Protein AF-A0A7C3YBG7-F1 (afdb_monomer)

Secondary structure (DSSP, 8-state):
--PPPHHHHHHHHHHHHHHHHHHHHHHHHHHHHHHHHHHHHHHHHHHHHHHHHHHHHHHHHTT-----SSSEEEEEEEE----SEETTEE-EEEEE-SS-GGG----SS---------EEEEE-SS-EEEEEPP--SSEEEEEEEGGG-EEEEEEEEETTEEEEEEEESS---SS------

Radius of gyration: 26.33 Å; Cα contacts (8 Å, |Δi|>4): 270; chains: 1; bounding box: 80×28×80 Å

Structure (mmCIF, N/CA/C/O backbone):
data_AF-A0A7C3YBG7-F1
#
_entry.id   AF-A0A7C3YBG7-F1
#
loop_
_atom_site.group_PDB
_atom_site.id
_atom_site.type_symbol
_atom_site.label_atom_id
_atom_site.label_alt_id
_atom_site.label_comp_id
_atom_site.label_asym_id
_atom_site.label_entity_id
_atom_site.label_seq_id
_atom_site.pdbx_PDB_ins_code
_atom_site.Cartn_x
_atom_site.Cartn_y
_atom_site.Cartn_z
_atom_site.occupancy
_atom_site.B_iso_or_equiv
_atom_site.auth_seq_id
_atom_site.auth_comp_id
_atom_site.auth_asym_id
_atom_site.auth_atom_id
_atom_site.pdbx_PDB_model_num
ATOM 1 N N . MET A 1 1 ? 47.218 2.298 -51.259 1.00 48.56 1 MET A N 1
ATOM 2 C CA . MET A 1 1 ? 46.028 1.784 -50.543 1.00 48.56 1 MET A CA 1
ATOM 3 C C . MET A 1 1 ? 44.845 1.885 -51.495 1.00 48.56 1 MET A C 1
ATOM 5 O O . MET A 1 1 ? 44.533 2.992 -51.908 1.00 48.56 1 MET A O 1
ATOM 9 N N . LYS A 1 2 ? 44.258 0.765 -51.944 1.00 54.91 2 LYS A N 1
ATOM 10 C CA . LYS A 1 2 ? 43.036 0.814 -52.767 1.00 54.91 2 LYS A CA 1
ATOM 11 C C . LYS A 1 2 ? 41.904 1.292 -51.854 1.00 54.91 2 LYS A C 1
ATOM 13 O O . LYS A 1 2 ? 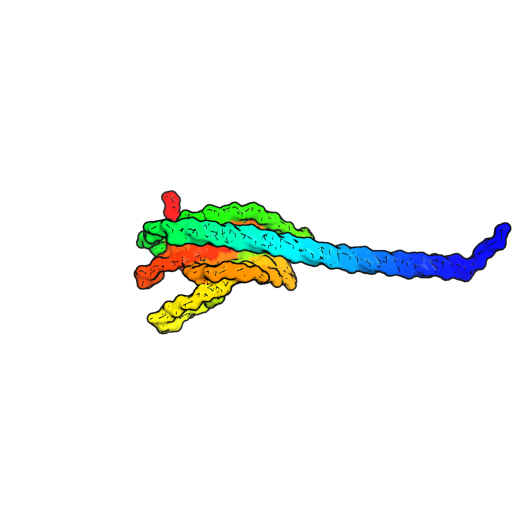41.564 0.588 -50.909 1.00 54.91 2 LYS A O 1
ATOM 18 N N . GLY A 1 3 ? 41.420 2.515 -52.069 1.00 59.16 3 GLY A N 1
ATOM 19 C CA . GLY A 1 3 ? 40.316 3.078 -51.294 1.00 59.16 3 GLY A CA 1
ATOM 20 C C . GLY A 1 3 ? 39.081 2.192 -51.428 1.00 59.16 3 GLY A C 1
ATOM 21 O O . GLY A 1 3 ? 38.796 1.695 -52.519 1.00 59.16 3 GLY A O 1
ATOM 22 N N . ALA A 1 4 ? 38.384 1.953 -50.319 1.00 64.06 4 ALA A N 1
ATOM 23 C CA . ALA A 1 4 ? 37.113 1.244 -50.354 1.00 64.06 4 ALA A CA 1
ATOM 24 C C . ALA A 1 4 ? 36.158 1.978 -51.310 1.00 64.06 4 ALA A C 1
ATOM 26 O O . ALA A 1 4 ? 36.108 3.210 -51.315 1.00 64.06 4 ALA A O 1
ATOM 27 N N . SER A 1 5 ? 35.444 1.232 -52.158 1.00 82.31 5 SER A N 1
ATOM 28 C CA . SER A 1 5 ? 34.525 1.847 -53.117 1.00 82.31 5 SER A CA 1
ATOM 29 C C . SER A 1 5 ? 33.424 2.611 -52.375 1.00 82.31 5 SER A C 1
ATOM 31 O O . SER A 1 5 ? 33.060 2.257 -51.252 1.00 82.31 5 SER A O 1
ATOM 33 N N . LEU A 1 6 ? 32.858 3.634 -53.012 1.00 82.12 6 LEU A N 1
ATOM 34 C CA . LEU A 1 6 ? 31.772 4.443 -52.448 1.00 82.12 6 LEU A CA 1
ATOM 35 C C . LEU A 1 6 ? 30.584 3.564 -51.993 1.00 82.12 6 LEU A C 1
ATOM 37 O O . LEU A 1 6 ? 29.998 3.795 -50.940 1.00 82.12 6 LEU A O 1
ATOM 41 N N . ILE A 1 7 ? 30.317 2.475 -52.723 1.00 84.81 7 ILE A N 1
ATOM 42 C CA . ILE A 1 7 ? 29.308 1.460 -52.382 1.00 84.81 7 ILE A CA 1
ATOM 43 C C . ILE A 1 7 ? 29.643 0.772 -51.053 1.00 84.81 7 ILE A C 1
ATOM 45 O O . ILE A 1 7 ? 28.770 0.581 -50.212 1.00 84.81 7 ILE A O 1
ATOM 49 N N . THR A 1 8 ? 30.912 0.434 -50.829 1.00 86.44 8 THR A N 1
ATOM 50 C CA . THR A 1 8 ? 31.376 -0.204 -49.590 1.00 86.44 8 THR A CA 1
ATOM 51 C C . THR A 1 8 ? 31.166 0.713 -48.384 1.00 86.44 8 THR A C 1
ATOM 53 O 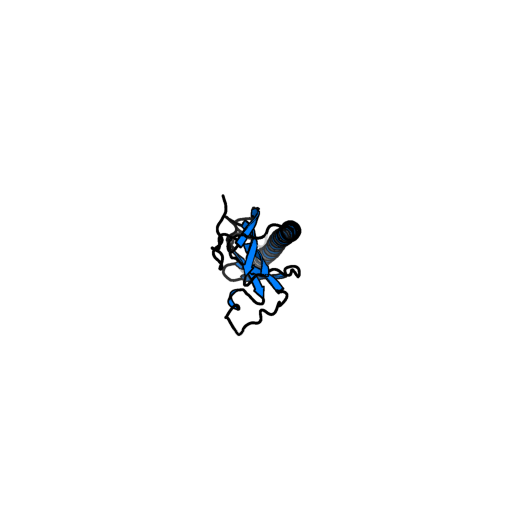O . THR A 1 8 ? 30.714 0.250 -47.340 1.00 86.44 8 THR A O 1
ATOM 56 N N . PHE A 1 9 ? 31.417 2.018 -48.533 1.00 86.75 9 PHE A N 1
ATOM 57 C CA . PHE A 1 9 ? 31.132 3.004 -47.486 1.00 86.75 9 PHE A CA 1
ATOM 58 C C . PHE A 1 9 ? 29.636 3.116 -47.178 1.00 86.75 9 PHE A C 1
ATOM 60 O O . PHE A 1 9 ? 29.261 3.101 -46.007 1.00 86.75 9 PHE A O 1
ATOM 67 N N . ILE A 1 10 ? 28.783 3.171 -48.206 1.00 88.50 10 ILE A N 1
ATOM 68 C CA . ILE A 1 10 ? 27.323 3.225 -48.031 1.00 88.50 10 ILE A CA 1
ATOM 69 C C . ILE A 1 10 ? 26.832 1.993 -47.262 1.00 88.50 10 ILE A C 1
ATOM 71 O O . ILE A 1 10 ? 26.104 2.136 -46.283 1.00 88.50 10 ILE A O 1
ATOM 75 N N . VAL A 1 11 ? 27.289 0.795 -47.642 1.00 90.12 11 VAL A N 1
ATOM 76 C CA . VAL A 1 11 ? 26.913 -0.456 -46.965 1.00 90.12 11 VAL A CA 1
ATOM 77 C C . VAL A 1 11 ? 27.342 -0.448 -45.495 1.00 90.12 11 VAL A C 1
ATOM 79 O O . VAL A 1 11 ? 26.539 -0.795 -44.632 1.00 90.12 11 VAL A O 1
ATOM 82 N N . ILE A 1 12 ? 28.569 -0.014 -45.185 1.00 91.81 12 ILE A N 1
ATOM 83 C CA . ILE A 1 12 ? 29.069 0.040 -43.801 1.00 91.81 12 ILE A CA 1
ATOM 84 C C . ILE A 1 12 ? 28.259 1.027 -42.952 1.00 91.81 12 ILE A C 1
ATOM 86 O O . ILE A 1 12 ? 27.911 0.712 -41.811 1.00 91.81 12 ILE A O 1
ATOM 90 N N . ILE A 1 13 ? 27.929 2.203 -43.493 1.00 91.69 13 ILE A N 1
ATOM 91 C CA . ILE A 1 13 ? 27.150 3.224 -42.779 1.00 91.69 13 ILE A CA 1
ATOM 92 C C . ILE A 1 13 ? 25.722 2.732 -42.530 1.00 91.69 13 ILE A C 1
ATOM 94 O O . ILE A 1 13 ? 25.240 2.817 -41.401 1.00 91.69 13 ILE A O 1
ATOM 98 N N . SER A 1 14 ? 25.059 2.161 -43.540 1.00 92.00 14 SER A N 1
ATOM 99 C CA . SER A 1 14 ? 23.716 1.592 -43.381 1.00 92.00 14 SER A CA 1
ATOM 100 C C . SER A 1 14 ? 23.697 0.462 -42.354 1.00 92.00 14 SER A C 1
ATOM 102 O O . SER A 1 14 ? 22.815 0.436 -41.497 1.00 92.00 14 SER A O 1
ATOM 104 N N . LEU A 1 15 ? 24.692 -0.431 -42.381 1.00 94.25 15 LEU A N 1
ATOM 105 C CA . LEU A 1 15 ? 24.799 -1.513 -41.405 1.00 94.25 15 LEU A CA 1
ATOM 106 C C . LEU A 1 15 ? 25.006 -0.962 -39.988 1.00 94.25 15 LEU A C 1
ATOM 108 O O . LEU A 1 15 ? 24.334 -1.396 -39.058 1.00 94.25 15 LEU A O 1
ATOM 112 N N . SER A 1 16 ? 25.874 0.041 -39.835 1.00 93.88 16 SER A N 1
ATOM 113 C CA . SER A 1 16 ? 26.112 0.714 -38.552 1.00 93.88 16 SER A CA 1
ATOM 114 C C . SER A 1 16 ? 24.838 1.359 -38.005 1.00 93.88 16 SER A C 1
ATOM 116 O O . SER A 1 16 ? 24.559 1.259 -36.813 1.00 93.88 16 SER A O 1
ATOM 118 N N . PHE A 1 17 ? 24.026 1.969 -38.873 1.00 95.69 17 PHE A N 1
ATOM 119 C CA . PHE A 1 17 ? 22.757 2.581 -38.481 1.00 95.69 17 PHE A CA 1
ATOM 120 C C . PHE A 1 17 ? 21.726 1.534 -38.038 1.00 95.69 17 PHE A C 1
ATOM 122 O O . PHE A 1 17 ? 21.055 1.723 -37.027 1.00 95.69 17 PHE A O 1
ATOM 129 N N . ILE A 1 18 ? 21.644 0.398 -38.742 1.00 95.31 18 ILE A N 1
ATOM 130 C CA . ILE A 1 18 ? 20.788 -0.734 -38.353 1.00 95.31 18 ILE A CA 1
ATOM 131 C C . ILE A 1 18 ? 21.219 -1.288 -36.991 1.00 95.31 18 ILE A C 1
ATOM 133 O O . ILE A 1 18 ? 20.373 -1.501 -36.123 1.00 95.31 18 ILE A O 1
ATOM 137 N N . PHE A 1 19 ? 22.524 -1.476 -36.774 1.00 95.19 19 PHE A N 1
ATOM 138 C CA . PHE A 1 19 ? 23.053 -1.913 -35.481 1.00 95.19 19 PHE A CA 1
ATOM 139 C C . PHE A 1 19 ? 22.724 -0.922 -34.366 1.00 95.19 19 PHE A C 1
ATOM 141 O O . PHE A 1 19 ? 22.301 -1.337 -33.289 1.00 95.19 19 PHE A O 1
ATOM 148 N N . LEU A 1 20 ? 22.866 0.379 -34.624 1.00 95.62 20 LEU A N 1
ATOM 149 C CA . LEU A 1 20 ? 22.547 1.412 -33.646 1.00 95.62 20 LEU A CA 1
ATOM 150 C C . LEU A 1 20 ? 21.055 1.395 -33.294 1.00 95.62 20 LEU A C 1
ATOM 152 O O . LEU A 1 20 ? 20.722 1.352 -32.114 1.00 95.62 20 LEU A O 1
ATOM 156 N N . LEU A 1 21 ? 20.163 1.318 -34.288 1.00 95.19 21 LEU A N 1
ATOM 157 C CA . LEU A 1 21 ? 18.720 1.182 -34.059 1.00 95.19 21 LEU A CA 1
ATOM 158 C C . LEU A 1 21 ? 18.379 -0.071 -33.246 1.00 95.19 21 LEU A C 1
ATOM 160 O O . LEU A 1 21 ? 17.562 -0.005 -32.327 1.00 95.19 21 LEU A O 1
ATOM 164 N N . PHE A 1 22 ? 19.019 -1.201 -33.549 1.00 95.12 22 PHE A N 1
ATOM 165 C CA . PHE A 1 22 ? 18.808 -2.452 -32.825 1.00 95.12 22 PHE A CA 1
ATOM 166 C C . PHE A 1 22 ? 19.240 -2.342 -31.356 1.00 95.12 22 PHE A C 1
ATOM 168 O O . PHE A 1 22 ? 18.487 -2.719 -30.458 1.00 95.12 22 PHE A O 1
ATOM 175 N N . ILE A 1 23 ? 20.414 -1.759 -31.095 1.00 94.88 23 ILE A N 1
ATOM 176 C CA . ILE A 1 23 ? 20.911 -1.520 -29.734 1.00 94.88 23 ILE A CA 1
ATOM 177 C C . ILE A 1 23 ? 19.984 -0.559 -28.984 1.00 94.88 23 ILE A C 1
ATOM 179 O O . ILE A 1 23 ? 19.597 -0.847 -27.852 1.00 94.88 23 ILE A O 1
ATOM 183 N N . THR A 1 24 ? 19.573 0.551 -29.605 1.00 95.12 24 THR A N 1
ATOM 184 C CA . THR A 1 24 ? 18.638 1.508 -28.997 1.00 95.12 24 THR A CA 1
ATOM 185 C C . THR A 1 24 ? 17.309 0.845 -28.652 1.00 95.12 24 THR A C 1
ATOM 187 O O . THR A 1 24 ? 16.783 1.066 -27.563 1.00 95.12 24 THR A O 1
ATOM 190 N N . PHE A 1 25 ? 16.784 -0.012 -29.530 1.00 94.75 25 PHE A N 1
ATOM 191 C CA . PHE A 1 25 ? 15.551 -0.747 -29.268 1.00 94.75 25 PHE A CA 1
ATOM 192 C C . PHE A 1 25 ? 15.689 -1.715 -28.085 1.00 94.75 25 PHE A C 1
ATOM 194 O O . PHE A 1 25 ? 14.810 -1.758 -27.222 1.00 94.75 25 PHE A O 1
ATOM 201 N N . ILE A 1 26 ? 16.803 -2.451 -27.997 1.00 94.44 26 ILE A N 1
ATOM 202 C CA . ILE A 1 26 ? 17.083 -3.333 -26.854 1.00 94.44 26 ILE A CA 1
ATOM 203 C C . ILE A 1 26 ? 17.162 -2.527 -25.557 1.00 94.44 26 ILE A C 1
ATOM 205 O O . ILE A 1 26 ? 16.507 -2.887 -24.580 1.00 94.44 26 ILE A O 1
ATOM 209 N N . LEU A 1 27 ? 17.918 -1.426 -25.548 1.00 93.75 27 LEU A N 1
ATOM 210 C CA . LEU A 1 27 ? 18.059 -0.564 -24.371 1.00 93.75 27 LEU A CA 1
ATOM 211 C C . LEU A 1 27 ? 16.717 0.026 -23.936 1.00 93.75 27 LEU A C 1
ATOM 213 O O . LEU A 1 27 ? 16.416 0.061 -22.744 1.00 93.75 27 LEU A O 1
ATOM 217 N N . TYR A 1 28 ? 15.885 0.435 -24.895 1.00 93.38 28 TYR A N 1
ATOM 218 C CA . TYR A 1 28 ? 14.541 0.927 -24.623 1.00 93.38 28 TYR A CA 1
ATOM 219 C C . TYR A 1 28 ? 13.673 -0.145 -23.951 1.00 93.38 28 TYR A C 1
ATOM 221 O O . TYR A 1 28 ? 13.115 0.091 -22.880 1.00 93.38 28 TYR A O 1
ATOM 229 N N . ARG A 1 29 ? 13.621 -1.360 -24.514 1.00 92.81 29 ARG A N 1
ATOM 230 C CA . ARG A 1 29 ? 12.847 -2.475 -23.938 1.00 92.81 29 ARG A CA 1
ATOM 231 C C . ARG A 1 29 ? 13.370 -2.899 -22.567 1.00 92.81 29 ARG A C 1
ATOM 233 O O . ARG A 1 29 ? 12.578 -3.208 -21.681 1.00 92.81 29 ARG A O 1
ATOM 240 N N . TYR A 1 30 ? 14.687 -2.892 -22.382 1.00 92.12 30 TYR A N 1
ATOM 241 C CA . TYR A 1 30 ? 15.315 -3.185 -21.099 1.00 92.12 30 TYR A CA 1
ATOM 242 C C . TYR A 1 30 ? 14.950 -2.144 -20.032 1.00 92.12 30 TYR A C 1
ATOM 244 O O . TYR A 1 30 ? 14.598 -2.514 -18.913 1.00 92.12 30 TYR A O 1
ATOM 252 N N . SER A 1 31 ? 14.985 -0.855 -20.382 1.00 88.25 31 SER A N 1
ATOM 253 C CA . SER A 1 31 ? 14.597 0.245 -19.492 1.00 88.25 31 SER A CA 1
ATOM 254 C C . SER A 1 31 ? 13.135 0.128 -19.051 1.00 88.25 31 SER A C 1
ATOM 256 O O . SER A 1 31 ? 12.849 0.166 -17.854 1.00 88.25 31 SER A O 1
ATOM 258 N N . GLU A 1 32 ? 12.221 -0.118 -19.993 1.00 87.50 32 GLU A N 1
ATOM 259 C CA . GLU A 1 32 ? 10.792 -0.315 -19.708 1.00 87.50 32 GLU A CA 1
ATOM 260 C C . GLU A 1 32 ? 10.546 -1.517 -18.782 1.00 87.50 32 GLU A C 1
ATOM 262 O O . GLU A 1 32 ? 9.862 -1.400 -17.764 1.00 87.50 32 GLU A O 1
ATOM 267 N N . ASN A 1 33 ? 11.172 -2.664 -19.067 1.00 88.44 33 ASN A N 1
ATOM 268 C CA . ASN A 1 33 ? 11.050 -3.847 -18.213 1.00 88.44 33 ASN A CA 1
ATOM 269 C C . ASN A 1 33 ? 11.629 -3.614 -16.813 1.00 88.44 33 ASN A C 1
ATOM 271 O O . ASN A 1 33 ? 11.043 -4.044 -15.821 1.00 88.44 33 ASN A O 1
ATOM 275 N N . THR A 1 34 ? 12.763 -2.918 -16.718 1.00 87.50 34 THR A N 1
ATOM 276 C CA . THR A 1 34 ? 13.399 -2.607 -15.433 1.00 87.50 34 THR A CA 1
ATOM 277 C C . THR A 1 34 ? 12.499 -1.712 -14.587 1.00 87.50 34 THR A C 1
ATOM 279 O O . THR A 1 34 ? 12.277 -2.011 -13.416 1.00 87.50 34 THR A O 1
ATOM 282 N N . LYS A 1 35 ? 11.908 -0.666 -15.180 1.00 86.56 35 LYS A N 1
ATOM 283 C CA . LYS A 1 35 ? 10.939 0.198 -14.491 1.00 86.56 35 LYS A CA 1
ATOM 284 C C . LYS A 1 35 ? 9.739 -0.589 -13.978 1.00 86.56 35 LYS A C 1
ATOM 286 O O . LYS A 1 35 ? 9.358 -0.419 -12.824 1.00 86.56 35 LYS A O 1
ATOM 291 N N . LYS A 1 36 ? 9.171 -1.469 -14.808 1.00 86.94 36 LYS A N 1
ATOM 292 C CA . LYS A 1 36 ? 8.028 -2.301 -14.420 1.00 86.94 36 LYS A CA 1
ATOM 293 C C . LYS A 1 36 ? 8.366 -3.223 -13.244 1.00 86.94 36 LYS A C 1
ATOM 295 O O . LYS A 1 36 ? 7.603 -3.288 -12.284 1.00 86.94 36 LYS A O 1
ATOM 300 N N . ASN A 1 37 ? 9.523 -3.881 -13.289 1.00 87.88 37 ASN A N 1
ATOM 301 C CA . ASN A 1 37 ? 9.968 -4.781 -12.224 1.00 87.88 37 ASN A CA 1
ATOM 302 C C . ASN A 1 37 ? 10.227 -4.034 -10.911 1.00 87.88 37 ASN A C 1
ATOM 304 O O . ASN A 1 37 ? 9.777 -4.478 -9.857 1.00 87.88 37 ASN A O 1
ATOM 308 N N . LEU A 1 38 ? 10.909 -2.885 -10.971 1.00 87.69 38 LEU A N 1
ATOM 309 C CA . LEU A 1 38 ? 11.149 -2.045 -9.795 1.00 87.69 38 LEU A CA 1
ATOM 310 C C . LEU A 1 38 ? 9.836 -1.548 -9.189 1.00 87.69 38 LEU A C 1
ATOM 312 O O . LEU A 1 38 ? 9.670 -1.586 -7.972 1.00 87.69 38 LEU A O 1
ATOM 316 N N . LYS A 1 39 ? 8.886 -1.132 -10.033 1.00 89.12 39 LYS A N 1
ATOM 317 C CA . LYS A 1 39 ? 7.552 -0.710 -9.600 1.00 89.12 39 LYS A CA 1
ATOM 318 C C . LYS A 1 39 ? 6.825 -1.838 -8.877 1.00 89.12 39 LYS A C 1
ATOM 320 O O . LYS A 1 39 ? 6.323 -1.621 -7.779 1.00 89.12 39 LYS A O 1
ATOM 325 N N . GLU A 1 40 ? 6.809 -3.044 -9.439 1.00 89.88 40 GLU A N 1
ATOM 326 C CA . GLU A 1 40 ? 6.154 -4.195 -8.812 1.00 89.88 40 GLU A CA 1
ATOM 327 C C . GLU A 1 40 ? 6.806 -4.582 -7.474 1.00 89.88 40 GLU A C 1
ATOM 329 O O . GLU A 1 40 ? 6.101 -4.831 -6.496 1.00 89.88 40 GLU A O 1
ATOM 334 N N . GLN A 1 41 ? 8.140 -4.588 -7.401 1.00 91.38 41 GLN A N 1
ATOM 335 C CA . GLN A 1 41 ? 8.874 -4.894 -6.168 1.00 91.38 41 GLN A CA 1
ATOM 336 C C . GLN A 1 41 ? 8.622 -3.857 -5.070 1.00 91.38 41 GLN A C 1
ATOM 338 O O . GLN A 1 41 ? 8.273 -4.231 -3.952 1.00 91.38 41 GLN A O 1
ATOM 343 N N . ALA A 1 42 ? 8.732 -2.568 -5.394 1.00 91.06 42 ALA A N 1
ATOM 344 C CA . ALA A 1 42 ? 8.466 -1.489 -4.447 1.00 91.06 42 ALA A CA 1
ATOM 345 C C . ALA A 1 42 ? 7.012 -1.522 -3.952 1.00 91.06 42 ALA A C 1
ATOM 347 O O . ALA A 1 42 ? 6.752 -1.395 -2.759 1.00 91.06 42 ALA A O 1
ATOM 348 N N . THR A 1 43 ? 6.065 -1.778 -4.857 1.00 91.81 43 THR A N 1
ATOM 349 C CA . THR A 1 43 ? 4.643 -1.893 -4.515 1.00 91.81 43 THR A CA 1
ATOM 350 C C . THR A 1 43 ? 4.388 -3.073 -3.569 1.00 91.81 43 THR A C 1
ATOM 352 O O . THR A 1 43 ? 3.662 -2.928 -2.589 1.00 91.81 43 THR A O 1
ATOM 355 N N . ARG A 1 44 ? 5.027 -4.230 -3.805 1.00 93.19 44 ARG A N 1
ATOM 356 C CA . ARG A 1 44 ? 4.967 -5.389 -2.895 1.00 93.19 44 ARG A CA 1
ATOM 357 C C . ARG A 1 44 ? 5.538 -5.071 -1.515 1.00 93.19 44 ARG A C 1
ATOM 359 O O . ARG A 1 44 ? 4.948 -5.484 -0.522 1.00 93.19 44 ARG A O 1
ATOM 366 N N . GLN A 1 45 ? 6.661 -4.359 -1.450 1.00 92.81 45 GLN A N 1
ATOM 367 C CA . GLN A 1 45 ? 7.284 -3.984 -0.182 1.00 92.81 45 GLN A CA 1
ATOM 368 C C . GLN A 1 45 ? 6.377 -3.052 0.632 1.00 92.81 45 GLN A C 1
ATOM 370 O O . GLN A 1 45 ? 6.102 -3.338 1.792 1.00 92.81 45 GLN A O 1
ATOM 375 N N . ILE A 1 46 ? 5.845 -2.000 0.005 1.00 91.44 46 ILE A N 1
ATOM 376 C CA . ILE A 1 46 ? 4.919 -1.063 0.658 1.00 91.44 46 ILE A CA 1
ATOM 377 C C . ILE A 1 46 ? 3.669 -1.794 1.145 1.00 91.44 46 ILE A C 1
ATOM 379 O O . ILE A 1 46 ? 3.242 -1.612 2.281 1.00 91.44 46 ILE A O 1
ATOM 383 N N . ALA A 1 47 ? 3.099 -2.672 0.317 1.00 90.50 47 ALA A N 1
ATOM 384 C CA . ALA A 1 47 ? 1.958 -3.478 0.728 1.00 90.50 47 ALA A CA 1
ATOM 385 C C . ALA A 1 47 ? 2.286 -4.352 1.946 1.00 90.50 47 ALA A C 1
ATOM 387 O O . ALA A 1 47 ? 1.483 -4.426 2.869 1.00 90.50 47 ALA A O 1
ATOM 388 N N . PHE A 1 48 ? 3.462 -4.981 1.977 1.00 92.69 48 PHE A N 1
ATOM 389 C CA . PHE A 1 48 ? 3.895 -5.792 3.112 1.00 92.69 48 PHE A CA 1
ATOM 390 C C . PHE A 1 48 ? 4.030 -4.969 4.399 1.00 92.69 48 PHE A C 1
ATOM 392 O O . PHE A 1 48 ? 3.532 -5.392 5.440 1.00 92.69 48 PHE A O 1
ATOM 399 N N . GLU A 1 49 ? 4.644 -3.787 4.329 1.00 92.06 49 GLU A N 1
ATOM 400 C CA . GLU A 1 49 ? 4.782 -2.878 5.474 1.00 92.06 49 GLU A CA 1
ATOM 401 C C . GLU A 1 49 ? 3.410 -2.459 6.024 1.00 92.06 49 GLU A C 1
ATOM 403 O O . GLU A 1 49 ? 3.164 -2.565 7.227 1.00 92.06 49 GLU A O 1
ATOM 408 N N . ILE A 1 50 ? 2.472 -2.094 5.142 1.00 91.00 50 ILE A N 1
ATOM 409 C CA . ILE A 1 50 ? 1.103 -1.737 5.535 1.00 91.00 50 ILE A CA 1
ATOM 410 C C . ILE A 1 50 ? 0.388 -2.938 6.165 1.00 91.00 50 ILE A C 1
ATOM 412 O O . ILE A 1 50 ? -0.206 -2.803 7.230 1.00 91.00 50 ILE A O 1
ATOM 416 N N . ILE A 1 51 ? 0.441 -4.121 5.542 1.00 90.94 51 ILE A N 1
ATOM 417 C CA . ILE A 1 51 ? -0.213 -5.335 6.060 1.00 90.94 51 ILE A CA 1
ATOM 418 C C . ILE A 1 51 ? 0.346 -5.711 7.436 1.00 90.94 51 ILE A C 1
ATOM 420 O O . ILE A 1 51 ? -0.418 -6.064 8.339 1.00 90.94 51 ILE A O 1
ATOM 424 N N . SER A 1 52 ? 1.666 -5.627 7.606 1.00 92.50 52 SER A N 1
ATOM 425 C CA . SER A 1 52 ? 2.330 -5.892 8.881 1.00 92.50 52 SER A CA 1
ATOM 426 C C . SER A 1 52 ? 1.832 -4.934 9.959 1.00 92.50 52 SER A C 1
ATOM 428 O O . SER A 1 52 ? 1.492 -5.368 11.060 1.00 92.50 52 SER A O 1
ATOM 430 N N . GLU A 1 53 ? 1.725 -3.645 9.642 1.00 91.88 53 GLU A N 1
ATOM 431 C CA . GLU A 1 53 ? 1.287 -2.650 10.616 1.00 91.88 53 GLU A CA 1
ATOM 432 C C . GLU A 1 53 ? -0.204 -2.761 10.950 1.00 91.88 53 GLU A C 1
ATOM 434 O O . GLU A 1 53 ? -0.587 -2.666 12.113 1.00 91.88 53 GLU A O 1
ATOM 439 N N . ILE A 1 54 ? -1.048 -3.067 9.964 1.00 90.12 54 ILE A N 1
ATOM 440 C CA . ILE A 1 54 ? -2.462 -3.405 10.179 1.00 90.12 54 ILE A CA 1
ATOM 441 C C . ILE A 1 54 ? -2.597 -4.589 11.138 1.00 90.12 54 ILE A C 1
ATOM 443 O O . ILE A 1 54 ? -3.396 -4.543 12.072 1.00 90.12 54 ILE A O 1
ATOM 447 N N . THR A 1 55 ? -1.809 -5.641 10.920 1.00 90.38 55 THR A N 1
ATOM 448 C CA . THR A 1 55 ? -1.835 -6.846 11.759 1.00 90.38 55 THR A CA 1
ATOM 449 C C . THR A 1 55 ? -1.393 -6.520 13.185 1.00 90.38 55 THR A C 1
ATOM 451 O O . THR A 1 55 ? -2.068 -6.890 14.141 1.00 90.38 55 THR A O 1
ATOM 454 N N . ASN A 1 56 ? -0.318 -5.745 13.337 1.00 92.06 56 ASN A N 1
ATOM 455 C CA . ASN A 1 56 ? 0.190 -5.273 14.626 1.00 92.06 56 ASN A CA 1
ATOM 456 C C . ASN A 1 56 ? -0.844 -4.419 15.384 1.00 92.06 56 ASN A C 1
ATOM 458 O O . ASN A 1 56 ? -1.065 -4.612 16.582 1.00 92.06 56 ASN A O 1
ATOM 462 N N . LEU A 1 57 ? -1.513 -3.493 14.689 1.00 90.06 57 LEU A N 1
ATOM 463 C CA . LEU A 1 57 ? -2.584 -2.674 15.257 1.00 90.06 57 LEU A CA 1
ATOM 464 C C . LEU A 1 57 ? -3.781 -3.523 15.680 1.00 90.06 57 LEU A C 1
ATOM 466 O O . LEU A 1 57 ? -4.297 -3.321 16.776 1.00 90.06 57 LEU A O 1
ATOM 470 N N . TYR A 1 58 ? -4.189 -4.494 14.861 1.00 88.50 58 TYR A N 1
ATOM 471 C CA . TYR A 1 58 ? -5.261 -5.426 15.203 1.00 88.50 58 TYR A CA 1
ATOM 472 C C . TYR A 1 58 ? -4.914 -6.266 16.438 1.00 88.50 58 TYR A C 1
ATOM 474 O O . TYR A 1 58 ? -5.704 -6.343 17.379 1.00 88.50 58 TYR A O 1
ATOM 482 N N . GLU A 1 59 ? -3.718 -6.851 16.497 1.00 89.19 59 GLU A N 1
ATOM 483 C CA . GLU A 1 59 ? -3.284 -7.676 17.631 1.00 89.19 59 GLU A CA 1
ATOM 484 C C . GLU A 1 59 ? -3.196 -6.901 18.950 1.00 89.19 59 GLU A C 1
ATOM 486 O O . GLU A 1 59 ? -3.388 -7.483 20.021 1.00 89.19 59 GLU A O 1
ATOM 491 N N . LYS A 1 60 ? -2.884 -5.602 18.890 1.00 89.25 60 LYS A N 1
ATOM 492 C CA . LYS A 1 60 ? -2.845 -4.719 20.061 1.00 89.25 60 LYS A CA 1
ATOM 493 C C . LYS A 1 60 ? -4.234 -4.206 20.433 1.00 89.25 60 LYS A C 1
ATOM 495 O O . LYS A 1 60 ? -4.599 -4.269 21.601 1.00 89.25 60 LYS A O 1
ATOM 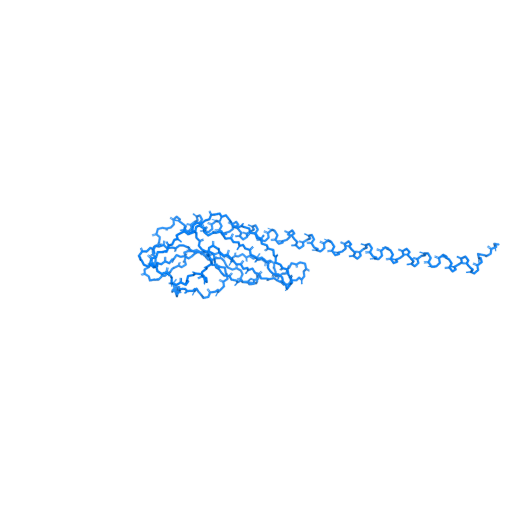500 N N . GLY A 1 61 ? -4.998 -3.721 19.455 1.00 85.69 61 GLY A N 1
ATOM 501 C CA . GLY A 1 61 ? -6.315 -3.116 19.653 1.00 85.69 61 GLY A CA 1
ATOM 502 C C . GLY A 1 61 ? -7.372 -4.124 20.099 1.00 85.69 61 GLY A C 1
ATOM 503 O O . GLY A 1 61 ? -8.140 -3.839 21.015 1.00 85.69 61 GLY A O 1
ATOM 504 N N . SER A 1 62 ? -7.356 -5.337 19.539 1.00 85.25 62 SER A N 1
ATOM 505 C CA . SER A 1 62 ? -8.296 -6.408 19.911 1.00 85.25 62 SER A CA 1
ATOM 506 C C . SER A 1 62 ? -8.181 -6.839 21.377 1.00 85.25 62 SER A C 1
ATOM 508 O O . SER A 1 62 ? -9.165 -7.285 21.957 1.00 85.25 62 SER A O 1
ATOM 510 N N . LYS A 1 63 ? -7.007 -6.664 21.998 1.00 87.38 63 LYS A N 1
ATOM 511 C CA . LYS A 1 63 ? -6.749 -6.997 23.411 1.00 87.38 63 LYS A CA 1
ATOM 512 C C . LYS A 1 63 ? -7.139 -5.887 24.389 1.00 87.38 63 LYS A C 1
ATOM 514 O O . LYS A 1 63 ? -7.004 -6.076 25.594 1.00 87.38 63 LYS A O 1
ATOM 519 N N . MET A 1 64 ? -7.550 -4.717 23.903 1.00 85.19 64 MET A N 1
ATOM 520 C CA . MET A 1 64 ? -7.954 -3.610 24.768 1.00 85.19 64 MET A CA 1
ATOM 521 C C . MET A 1 64 ? -9.420 -3.765 25.173 1.00 85.19 64 MET A C 1
ATOM 523 O O . MET A 1 64 ? -10.288 -3.806 24.307 1.00 85.19 64 MET A O 1
ATOM 527 N N . ASP A 1 65 ? -9.717 -3.740 26.472 1.00 79.00 65 ASP A N 1
ATOM 528 C CA . ASP A 1 65 ? -11.090 -3.772 27.016 1.00 79.00 65 ASP A CA 1
ATOM 529 C C . ASP A 1 65 ? -11.744 -2.376 27.068 1.00 79.00 65 ASP A C 1
ATOM 531 O O . ASP A 1 65 ? -12.485 -2.025 27.986 1.00 79.00 65 ASP A O 1
ATOM 535 N N . LEU A 1 66 ? -11.458 -1.534 26.074 1.00 79.62 66 LEU A N 1
ATOM 536 C CA . LEU A 1 66 ? -12.065 -0.212 25.945 1.00 79.62 66 LEU A CA 1
ATOM 537 C C . LEU A 1 66 ? -13.342 -0.315 25.117 1.00 79.62 66 LEU A C 1
ATOM 539 O O . LEU A 1 66 ? -13.318 -0.745 23.963 1.00 79.62 66 LEU A O 1
ATOM 543 N N . ILE A 1 67 ? -14.461 0.092 25.708 1.00 77.12 67 ILE A N 1
ATOM 544 C CA . ILE A 1 67 ? -15.766 0.113 25.051 1.00 77.12 67 ILE A CA 1
ATOM 545 C C . ILE A 1 67 ? -16.141 1.580 24.804 1.00 77.12 67 ILE A C 1
ATOM 547 O O . ILE A 1 67 ? -16.133 2.361 25.759 1.00 77.12 67 ILE A O 1
ATOM 551 N N . PRO A 1 68 ? -16.474 1.982 23.562 1.00 74.56 68 PRO A N 1
ATOM 552 C CA . PRO A 1 68 ? -16.886 3.351 23.280 1.00 74.56 68 PRO A CA 1
ATOM 553 C C . PRO A 1 68 ? -18.159 3.696 24.063 1.00 74.56 68 PRO A C 1
ATOM 555 O O . PRO A 1 68 ? -19.154 2.968 24.009 1.00 74.56 68 PRO A O 1
ATOM 558 N N . LEU A 1 69 ? -18.111 4.808 24.803 1.00 66.69 69 LEU A N 1
ATOM 559 C CA . LEU A 1 69 ? -19.257 5.346 25.544 1.00 66.69 69 LEU A CA 1
ATOM 560 C C . LEU A 1 69 ? -20.264 6.018 24.595 1.00 66.69 69 LEU A C 1
ATOM 562 O O . LEU A 1 69 ? -21.463 5.801 24.752 1.00 66.69 69 LEU A O 1
ATOM 566 N N . ASN A 1 70 ? -19.771 6.725 23.571 1.00 61.34 70 ASN A N 1
ATOM 567 C CA . ASN A 1 70 ? -20.557 7.344 22.500 1.00 61.34 70 ASN A CA 1
ATOM 568 C C . ASN A 1 70 ? -20.054 6.828 21.152 1.00 61.34 70 ASN A C 1
ATOM 570 O O . ASN A 1 70 ? -18.869 6.977 20.885 1.00 61.34 70 ASN A O 1
ATOM 574 N N . ASN A 1 71 ? -20.941 6.248 20.333 1.00 68.88 71 ASN A N 1
ATOM 575 C CA . ASN A 1 71 ? -20.766 5.783 18.946 1.00 68.88 71 ASN A CA 1
ATOM 576 C C . ASN A 1 71 ? -19.474 5.015 18.611 1.00 68.88 71 ASN A C 1
ATOM 578 O O . ASN A 1 71 ? -19.547 3.848 18.240 1.00 68.88 71 ASN A O 1
ATOM 582 N N . SER A 1 72 ? -18.299 5.631 18.702 1.00 72.56 72 SER A N 1
ATOM 583 C CA . SER A 1 72 ? -17.015 5.036 18.343 1.00 72.56 72 SER A CA 1
ATOM 584 C C . SER A 1 72 ? -15.817 5.743 18.982 1.00 72.56 72 SER A C 1
ATOM 586 O O . SER A 1 72 ? -15.907 6.880 19.432 1.00 72.56 72 SER A O 1
ATOM 588 N N . ILE A 1 73 ? -14.679 5.054 19.026 1.00 79.50 73 ILE A N 1
ATOM 589 C CA . ILE A 1 73 ? -13.418 5.534 19.587 1.00 79.50 73 ILE A CA 1
ATOM 590 C C . ILE A 1 73 ? -12.252 5.043 18.727 1.00 79.50 73 ILE A C 1
ATOM 592 O O . ILE A 1 73 ? -12.234 3.892 18.291 1.00 79.50 73 ILE A O 1
ATOM 596 N N . THR A 1 74 ? -11.258 5.902 18.496 1.00 82.00 74 THR A N 1
ATOM 597 C CA . THR A 1 74 ? -9.962 5.467 17.953 1.00 82.00 74 THR A CA 1
ATOM 598 C C . THR A 1 74 ? -9.088 4.999 19.110 1.00 82.00 74 THR A C 1
ATOM 600 O O . THR A 1 74 ? -8.806 5.781 20.012 1.00 82.00 74 THR A O 1
ATOM 603 N N . LEU A 1 75 ? -8.683 3.730 19.104 1.00 82.00 75 LEU A N 1
ATOM 604 C CA . LEU A 1 75 ? -7.886 3.142 20.188 1.00 82.00 75 LEU A CA 1
ATOM 605 C C . LEU A 1 75 ? -6.388 3.249 19.922 1.00 82.00 75 LEU A C 1
ATOM 607 O O . LEU A 1 75 ? -5.605 3.462 20.843 1.00 82.00 75 LEU A O 1
ATOM 611 N N . LEU A 1 76 ? -5.988 3.076 18.664 1.00 86.75 76 LEU A N 1
ATOM 612 C CA . LEU A 1 76 ? -4.594 3.109 18.248 1.00 86.75 76 LEU A CA 1
ATOM 613 C C . LEU A 1 76 ? -4.471 3.838 16.917 1.00 86.75 76 LEU A C 1
ATOM 615 O O . LEU A 1 76 ? -5.315 3.690 16.033 1.00 86.75 76 LEU A O 1
ATOM 619 N N . GLU A 1 77 ? -3.383 4.578 16.766 1.00 88.06 77 GLU A N 1
ATOM 620 C CA . GLU A 1 77 ? -2.991 5.214 15.518 1.00 88.06 77 GLU A CA 1
ATOM 621 C C . GLU A 1 77 ? -1.520 4.905 15.257 1.00 88.06 77 GLU A C 1
ATOM 623 O O . GLU A 1 77 ? -0.692 4.938 16.168 1.00 88.06 77 GLU A O 1
ATOM 628 N N . SER A 1 78 ? -1.210 4.601 14.003 1.00 89.69 78 SER A N 1
ATOM 629 C CA . SER A 1 78 ? 0.151 4.459 13.514 1.00 89.69 78 SER A CA 1
ATOM 630 C C . SER A 1 78 ? 0.329 5.297 12.262 1.00 89.69 78 SER A C 1
ATOM 632 O O . SER A 1 78 ? -0.553 5.353 11.399 1.00 89.69 78 SER A O 1
ATOM 634 N N . LYS A 1 79 ? 1.478 5.958 12.166 1.00 88.50 79 LYS A N 1
ATOM 635 C CA . LYS A 1 79 ? 1.889 6.705 10.983 1.00 88.50 79 LYS A CA 1
ATOM 636 C C . LYS A 1 79 ? 3.008 5.926 10.306 1.00 88.50 79 LYS A C 1
ATOM 638 O O . LYS A 1 79 ? 3.995 5.595 10.958 1.00 88.50 79 LYS A O 1
ATOM 643 N N . LEU A 1 80 ? 2.853 5.662 9.013 1.00 86.94 80 LEU A N 1
ATOM 644 C CA . LEU A 1 80 ? 3.909 5.073 8.192 1.00 86.94 80 LEU A CA 1
ATOM 645 C C . LEU A 1 80 ? 4.471 6.141 7.264 1.00 86.94 80 LEU A C 1
ATOM 647 O O . LEU A 1 80 ? 3.719 6.835 6.580 1.00 86.94 80 LEU A O 1
ATOM 651 N N . ASP A 1 81 ? 5.794 6.230 7.216 1.00 87.38 81 ASP A N 1
ATOM 652 C CA . ASP A 1 81 ? 6.491 7.081 6.261 1.00 87.38 81 ASP A CA 1
ATOM 653 C C . ASP A 1 81 ? 6.682 6.297 4.959 1.00 87.38 81 ASP A C 1
ATOM 655 O O . ASP A 1 81 ? 7.613 5.507 4.807 1.00 87.38 81 ASP A O 1
ATOM 659 N N . LEU A 1 82 ? 5.749 6.488 4.027 1.00 87.75 82 LEU A N 1
ATOM 660 C CA . LEU A 1 82 ? 5.777 5.853 2.713 1.00 87.75 82 LEU A CA 1
ATOM 661 C C . LEU A 1 82 ? 6.438 6.777 1.681 1.00 87.75 82 LEU A C 1
ATOM 663 O O . LEU A 1 82 ? 6.314 7.999 1.773 1.00 87.75 82 LEU A O 1
ATOM 667 N N . PRO A 1 83 ? 7.122 6.234 0.657 1.00 87.31 83 PRO A N 1
ATOM 668 C CA . PRO A 1 83 ? 7.722 7.066 -0.380 1.00 87.31 83 PRO A CA 1
ATOM 669 C C . PRO A 1 83 ? 6.637 7.820 -1.152 1.00 87.31 83 PRO A C 1
ATOM 671 O O . PRO A 1 83 ? 5.629 7.229 -1.516 1.00 87.31 83 PRO A O 1
ATOM 674 N N . GLU A 1 84 ? 6.853 9.093 -1.486 1.00 85.19 84 GLU A N 1
ATOM 675 C CA . GLU A 1 84 ? 5.858 9.899 -2.219 1.00 85.19 84 GLU A CA 1
ATOM 676 C C . GLU A 1 84 ? 5.551 9.367 -3.630 1.00 85.19 84 GLU A C 1
ATOM 678 O O . GLU A 1 84 ? 4.477 9.584 -4.193 1.00 85.19 84 GLU A O 1
ATOM 683 N N . LYS A 1 85 ? 6.532 8.693 -4.240 1.00 86.12 85 LYS A N 1
ATOM 684 C CA . LYS A 1 85 ? 6.470 8.195 -5.617 1.00 86.12 85 LYS A CA 1
ATOM 685 C C . LYS A 1 85 ? 7.147 6.841 -5.731 1.00 86.12 85 LYS A C 1
ATOM 687 O O . LYS A 1 85 ? 8.175 6.597 -5.105 1.00 86.12 85 LYS A O 1
ATOM 692 N N . ILE A 1 86 ? 6.632 6.002 -6.623 1.00 85.06 86 ILE A N 1
ATOM 693 C CA . ILE A 1 86 ? 7.254 4.730 -7.002 1.00 85.06 86 ILE A CA 1
ATOM 694 C C . ILE A 1 86 ? 7.573 4.806 -8.491 1.00 85.06 86 ILE A C 1
ATOM 696 O O . ILE A 1 86 ? 6.697 5.084 -9.306 1.00 85.06 86 ILE A O 1
ATOM 700 N N . SER A 1 87 ? 8.837 4.588 -8.862 1.00 84.06 87 SER A N 1
ATOM 701 C CA . SER A 1 87 ? 9.300 4.727 -10.255 1.00 84.06 87 SER A CA 1
ATOM 702 C C . SER A 1 87 ? 9.006 6.115 -10.872 1.00 84.06 87 SER A C 1
ATOM 704 O O . SER A 1 87 ? 8.818 6.252 -12.077 1.00 84.06 87 SER A O 1
ATOM 706 N N . GLY A 1 88 ? 8.952 7.162 -10.037 1.00 81.12 88 GLY A N 1
ATOM 707 C CA . GLY A 1 88 ? 8.646 8.536 -10.455 1.00 81.12 88 GLY A CA 1
ATOM 708 C C . GLY A 1 88 ? 7.154 8.856 -10.616 1.00 81.12 88 GLY A C 1
ATOM 709 O O . GLY A 1 88 ? 6.823 10.008 -10.895 1.00 81.12 88 GLY A O 1
ATOM 710 N N . GLU A 1 89 ? 6.260 7.891 -10.394 1.00 82.50 89 GLU A N 1
ATOM 711 C CA . GLU A 1 89 ? 4.811 8.083 -10.478 1.00 82.50 89 GLU A CA 1
ATOM 712 C C . GLU A 1 89 ? 4.181 8.249 -9.085 1.00 82.50 89 GLU A C 1
ATOM 714 O O . GLU A 1 89 ? 4.538 7.504 -8.163 1.00 82.50 89 GLU A O 1
ATOM 719 N N . PRO A 1 90 ? 3.237 9.196 -8.915 1.00 85.81 90 PRO A N 1
ATOM 720 C CA . PRO A 1 90 ? 2.436 9.284 -7.703 1.00 85.81 90 PRO A CA 1
ATOM 721 C C . PRO A 1 90 ? 1.451 8.115 -7.636 1.00 85.81 90 PRO A C 1
ATOM 723 O O . PRO A 1 90 ? 0.996 7.596 -8.661 1.00 85.81 90 PRO A O 1
ATOM 726 N N . TYR A 1 91 ? 1.088 7.733 -6.420 1.00 84.25 91 TYR A N 1
ATOM 727 C CA . TYR A 1 91 ? 0.143 6.655 -6.172 1.00 84.25 91 TYR A CA 1
ATOM 728 C C . TYR A 1 91 ? -0.744 6.980 -4.974 1.00 84.25 91 TYR A C 1
ATOM 730 O O . TYR A 1 91 ? -0.438 7.847 -4.155 1.00 84.25 91 TYR A O 1
ATOM 738 N N . TYR A 1 92 ? -1.866 6.277 -4.885 1.00 80.38 92 TYR A N 1
ATOM 739 C CA . TYR A 1 92 ? -2.709 6.284 -3.700 1.00 80.38 92 TYR A CA 1
ATOM 740 C C . TYR A 1 92 ? -2.974 4.853 -3.251 1.00 80.38 92 TYR A C 1
ATOM 742 O O . TYR A 1 92 ? -2.896 3.905 -4.036 1.00 80.38 92 TYR A O 1
ATOM 750 N N . ILE A 1 93 ? -3.298 4.710 -1.976 1.00 82.00 93 ILE A N 1
ATOM 751 C CA . ILE A 1 93 ? -3.589 3.430 -1.348 1.00 82.00 93 ILE A CA 1
ATOM 752 C C . ILE A 1 93 ? -5.062 3.415 -0.964 1.00 82.00 93 ILE A C 1
ATOM 754 O O . ILE A 1 93 ? -5.595 4.404 -0.462 1.00 82.00 93 ILE A O 1
ATOM 758 N N . GLU A 1 94 ? -5.722 2.296 -1.222 1.00 79.69 94 GLU A N 1
ATOM 759 C CA . GLU A 1 94 ? -7.142 2.088 -0.969 1.00 79.69 94 GLU A CA 1
ATOM 760 C C . GLU A 1 94 ? -7.341 0.753 -0.248 1.00 79.69 94 GLU A C 1
ATOM 762 O O . GLU A 1 94 ? -6.877 -0.291 -0.711 1.00 79.69 94 GLU A O 1
ATOM 767 N N . ALA A 1 95 ? -8.027 0.785 0.893 1.00 78.12 95 ALA A N 1
ATOM 768 C CA . ALA A 1 95 ? -8.473 -0.411 1.594 1.00 78.12 95 ALA A CA 1
ATOM 769 C C . ALA A 1 95 ? -9.857 -0.820 1.086 1.00 78.12 95 ALA A C 1
ATOM 771 O O . ALA A 1 95 ? -10.803 -0.035 1.121 1.00 78.12 95 ALA A O 1
ATOM 772 N N . ILE A 1 96 ? -9.979 -2.068 0.644 1.00 71.38 96 ILE A N 1
ATOM 773 C CA . ILE A 1 96 ? -11.204 -2.637 0.087 1.00 71.38 96 ILE A CA 1
ATOM 774 C C . ILE A 1 96 ? -11.609 -3.822 0.961 1.00 71.38 96 ILE A C 1
ATOM 776 O O . ILE A 1 96 ? -10.894 -4.817 1.034 1.00 71.38 96 ILE A O 1
ATOM 780 N N . SER A 1 97 ? -12.761 -3.739 1.613 1.00 67.94 97 SER A N 1
ATOM 781 C CA . SER A 1 97 ? -13.393 -4.869 2.300 1.00 67.94 97 SER A CA 1
ATOM 782 C C . SER A 1 97 ? -14.473 -5.495 1.414 1.00 67.94 97 SER A C 1
ATOM 784 O O . SER A 1 97 ? -15.105 -4.810 0.611 1.00 67.94 97 SER A O 1
ATOM 786 N N . SER A 1 98 ? -14.669 -6.811 1.526 1.00 59.41 98 SER A N 1
ATOM 787 C CA . SER A 1 98 ? -15.789 -7.529 0.907 1.00 59.41 98 SER A CA 1
ATOM 788 C C . SER A 1 98 ? -16.474 -8.410 1.953 1.00 59.41 98 SER A C 1
ATOM 790 O O . SER A 1 98 ? -15.817 -9.350 2.400 1.00 59.41 98 SER A O 1
ATOM 792 N N . PRO A 1 99 ? -17.756 -8.175 2.286 1.00 53.41 99 PRO A N 1
ATOM 793 C CA . PRO A 1 99 ? -18.594 -7.093 1.767 1.00 53.41 99 PRO A CA 1
ATOM 794 C C . PRO A 1 99 ? -18.069 -5.725 2.232 1.00 53.41 99 PRO A C 1
ATOM 796 O O . PRO A 1 99 ? -17.625 -5.569 3.366 1.00 53.41 99 PRO A O 1
ATOM 799 N N . GLY A 1 100 ? -18.037 -4.747 1.324 1.00 45.69 100 GLY A N 1
ATOM 800 C CA . GLY A 1 100 ? -17.579 -3.395 1.650 1.00 45.69 100 GLY A CA 1
ATOM 801 C C . GLY A 1 100 ? -18.614 -2.653 2.488 1.00 45.69 100 GLY A C 1
ATOM 802 O O . GLY A 1 100 ? -19.795 -2.992 2.440 1.00 45.69 100 GLY A O 1
ATOM 803 N N . LEU A 1 101 ? -18.214 -1.591 3.195 1.00 45.47 101 LEU A N 1
ATOM 804 C CA . LEU A 1 101 ? -19.173 -0.773 3.958 1.00 45.47 101 LEU A CA 1
ATOM 805 C C . LEU A 1 101 ? -20.281 -0.157 3.094 1.00 45.47 101 LEU A C 1
ATOM 807 O O . LEU A 1 101 ? -21.385 0.081 3.571 1.00 45.47 101 LEU A O 1
ATOM 811 N N . LEU A 1 102 ? -20.026 0.043 1.799 1.00 38.25 102 LEU A N 1
ATOM 812 C CA . LEU A 1 102 ? -21.037 0.504 0.842 1.00 38.25 102 LEU A CA 1
ATOM 813 C C . LEU A 1 102 ? -22.133 -0.540 0.544 1.00 38.25 102 LEU A C 1
ATOM 815 O O . LEU A 1 102 ? -23.124 -0.197 -0.091 1.00 38.25 102 LEU A O 1
ATOM 819 N N . ASN A 1 103 ? -21.989 -1.779 1.031 1.00 30.41 103 ASN A N 1
ATOM 820 C CA . ASN A 1 103 ? -23.036 -2.801 1.014 1.00 30.41 103 ASN A CA 1
ATOM 821 C C . ASN A 1 103 ? -23.812 -2.904 2.340 1.00 30.41 103 ASN A C 1
ATOM 823 O O . ASN A 1 103 ? -24.692 -3.758 2.435 1.00 30.41 103 ASN A O 1
ATOM 827 N N . TYR A 1 104 ? -23.596 -2.015 3.321 1.00 38.06 104 TYR A N 1
ATOM 828 C CA . TYR A 1 104 ? -24.578 -1.790 4.394 1.00 38.06 104 TYR A CA 1
ATOM 829 C C . TYR A 1 104 ? -25.765 -0.977 3.852 1.00 38.06 104 TYR A C 1
ATOM 831 O O . TYR A 1 104 ? -26.098 0.102 4.333 1.00 38.06 104 TYR A O 1
ATOM 839 N N . ILE A 1 105 ? -26.413 -1.493 2.808 1.00 29.88 105 ILE A N 1
ATOM 840 C CA . ILE A 1 105 ? -27.796 -1.142 2.521 1.00 29.88 105 ILE A CA 1
ATOM 841 C C . ILE A 1 105 ? -28.600 -1.950 3.530 1.00 29.88 105 ILE A C 1
ATOM 843 O O . ILE A 1 105 ? -28.495 -3.174 3.566 1.00 29.88 105 ILE A O 1
ATOM 847 N N . VAL A 1 106 ? -29.356 -1.255 4.375 1.00 33.78 106 VAL A N 1
ATOM 848 C CA . VAL A 1 106 ? -30.326 -1.839 5.304 1.00 33.78 106 VAL A CA 1
ATOM 849 C C . VAL A 1 106 ? -31.22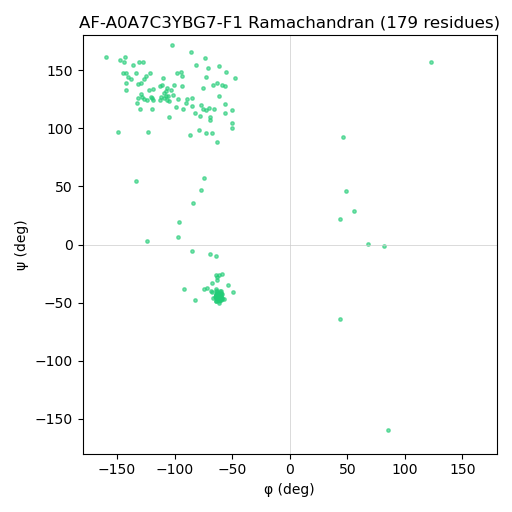5 -2.801 4.524 1.00 33.78 106 VAL A C 1
ATOM 851 O O . VAL A 1 106 ? -32.143 -2.384 3.822 1.00 33.78 106 VAL A O 1
ATOM 854 N N . VAL A 1 107 ? -30.941 -4.096 4.618 1.00 29.06 107 VAL A N 1
ATOM 855 C CA . VAL A 1 107 ? -31.828 -5.160 4.159 1.00 29.06 107 VAL A CA 1
ATOM 856 C C . VAL A 1 107 ? -32.071 -6.052 5.367 1.00 29.06 107 VAL A C 1
ATOM 858 O O . VAL A 1 107 ? -31.256 -6.910 5.680 1.00 29.06 107 VAL A O 1
ATOM 861 N N . ASN A 1 108 ? -33.195 -5.797 6.039 1.00 33.06 108 ASN A N 1
ATOM 862 C CA . ASN A 1 108 ? -33.856 -6.656 7.025 1.00 33.06 108 ASN A CA 1
ATOM 863 C C . ASN A 1 108 ? -32.956 -7.298 8.099 1.00 33.06 108 ASN A C 1
ATOM 865 O O . ASN A 1 108 ? -32.478 -8.417 7.915 1.00 33.06 108 ASN A O 1
ATOM 869 N N . ASP A 1 109 ? -32.827 -6.615 9.244 1.00 34.31 109 ASP A N 1
ATOM 870 C CA . ASP A 1 109 ? -32.699 -7.152 10.618 1.00 34.31 109 ASP A CA 1
ATOM 871 C C . ASP A 1 109 ? -31.766 -8.354 10.878 1.00 34.31 109 ASP A C 1
ATOM 873 O O . ASP A 1 109 ? -31.895 -9.056 11.879 1.00 34.31 109 ASP A O 1
ATOM 877 N N . SER A 1 110 ? -30.782 -8.606 10.018 1.00 32.62 110 SER A N 1
ATOM 878 C CA . SER A 1 110 ? -29.777 -9.641 10.243 1.00 32.62 110 SER A CA 1
ATOM 879 C C . SER A 1 110 ? -28.452 -9.249 9.600 1.00 32.62 110 SER A C 1
ATOM 881 O O . SER A 1 110 ? -28.205 -9.443 8.410 1.00 32.62 110 SER A O 1
ATOM 883 N N . LEU A 1 111 ? -27.568 -8.687 10.423 1.00 38.62 111 LEU A N 1
ATOM 884 C CA . LEU A 1 111 ? -26.157 -8.521 10.101 1.00 38.62 111 LEU A CA 1
ATOM 885 C C . LEU A 1 111 ? -25.531 -9.919 10.033 1.00 38.62 111 LEU A C 1
ATOM 887 O O . LEU A 1 111 ? -25.169 -10.497 11.053 1.00 38.62 111 LEU A O 1
ATOM 891 N N . LYS A 1 112 ? -25.424 -10.500 8.836 1.00 33.94 112 LYS A N 1
ATOM 892 C CA . LYS A 1 112 ? -24.566 -11.673 8.650 1.00 33.94 112 LYS A CA 1
ATOM 893 C C . LYS A 1 112 ? -23.113 -11.221 8.754 1.00 33.94 112 LYS A C 1
ATOM 895 O O . LYS A 1 112 ? -22.655 -10.427 7.935 1.00 33.94 112 LYS A O 1
ATOM 900 N N . GLU A 1 113 ? -22.399 -11.740 9.748 1.00 42.16 113 GLU A N 1
ATOM 901 C CA . GLU A 1 113 ? -20.939 -11.699 9.795 1.00 42.16 113 GLU A CA 1
ATOM 902 C C . GLU A 1 113 ? -20.380 -12.494 8.610 1.00 42.16 113 GLU A C 1
ATOM 904 O O . GLU A 1 113 ? -20.134 -13.697 8.680 1.00 42.16 113 GLU A O 1
ATOM 909 N N . GLU A 1 114 ? -20.199 -11.828 7.477 1.00 40.59 114 GLU A N 1
ATOM 910 C CA . GLU A 1 114 ? -19.278 -12.321 6.468 1.00 40.59 114 GLU A CA 1
ATOM 911 C C . GLU A 1 114 ? -17.878 -11.872 6.878 1.00 40.59 114 GLU A C 1
ATOM 913 O O . GLU A 1 114 ? -17.582 -10.678 6.895 1.00 40.59 114 GLU A O 1
ATOM 918 N N . TYR A 1 115 ? -17.022 -12.835 7.237 1.00 47.47 115 TYR A N 1
ATOM 919 C CA . TYR A 1 115 ? -15.589 -12.613 7.424 1.00 47.47 115 TYR A CA 1
ATOM 920 C C . TYR A 1 115 ? -15.043 -11.877 6.200 1.00 47.47 115 TYR A C 1
ATOM 922 O O . TYR A 1 115 ? -14.904 -12.457 5.118 1.00 47.47 115 TYR A O 1
ATOM 930 N N . GLY A 1 116 ? -14.786 -10.582 6.365 1.00 51.88 116 GLY A N 1
ATOM 931 C CA . GLY A 1 116 ? -14.454 -9.714 5.257 1.00 51.88 116 GLY A CA 1
ATOM 932 C C . GLY A 1 116 ? -13.120 -10.120 4.646 1.00 51.88 116 GLY A C 1
ATOM 933 O O . GLY A 1 116 ? -12.085 -10.023 5.304 1.00 51.88 116 GLY A O 1
ATOM 934 N N . LYS A 1 117 ? -13.100 -10.548 3.378 1.00 63.62 117 LYS A N 1
ATOM 935 C CA . LYS A 1 117 ? -11.827 -10.665 2.650 1.00 63.62 117 LYS A CA 1
ATOM 936 C C . LYS A 1 117 ? -11.349 -9.253 2.332 1.00 63.62 117 LYS A C 1
ATOM 938 O O . LYS A 1 117 ? -11.816 -8.640 1.373 1.00 63.62 117 LYS A O 1
ATOM 943 N N . GLY A 1 118 ? -10.469 -8.726 3.179 1.00 75.19 118 GLY A N 1
ATOM 944 C CA . GLY A 1 118 ? -9.830 -7.434 2.974 1.00 75.19 118 GLY A CA 1
ATOM 945 C C . GLY A 1 118 ? -8.782 -7.499 1.865 1.00 75.19 118 GLY A C 1
ATOM 946 O O . GLY A 1 118 ? -8.069 -8.492 1.723 1.00 75.19 118 GLY A O 1
ATOM 947 N N . LYS A 1 119 ? -8.666 -6.428 1.088 1.00 82.75 119 LYS A N 1
ATOM 948 C CA . LYS A 1 119 ? -7.575 -6.197 0.145 1.00 82.75 119 LYS A CA 1
ATOM 949 C C . LYS A 1 119 ? -7.049 -4.782 0.292 1.00 82.75 119 LYS A C 1
ATOM 951 O O . LYS A 1 119 ? -7.814 -3.853 0.533 1.00 82.75 119 LYS A O 1
ATOM 956 N N . ILE A 1 120 ? -5.756 -4.616 0.067 1.00 85.00 120 ILE A N 1
ATOM 957 C CA . ILE A 1 120 ? -5.146 -3.314 -0.181 1.00 85.00 120 ILE A CA 1
ATOM 958 C C . ILE A 1 120 ? -4.909 -3.191 -1.678 1.00 85.00 120 ILE A C 1
ATOM 960 O O . ILE A 1 120 ? -4.308 -4.071 -2.296 1.00 85.00 120 ILE A O 1
ATOM 964 N N . ALA A 1 121 ? -5.379 -2.093 -2.255 1.00 82.31 121 ALA A N 1
ATOM 965 C CA . ALA A 1 121 ? -5.065 -1.698 -3.611 1.00 82.31 121 ALA A CA 1
ATOM 966 C C . ALA A 1 121 ? -4.070 -0.535 -3.588 1.00 82.31 121 ALA A C 1
ATOM 968 O O . ALA A 1 121 ? -4.342 0.513 -3.004 1.00 82.31 121 ALA A O 1
ATOM 969 N N . ILE A 1 122 ? -2.932 -0.711 -4.255 1.00 83.62 122 ILE A N 1
ATOM 970 C CA . ILE A 1 122 ? -2.014 0.382 -4.577 1.00 83.62 122 ILE A CA 1
ATOM 971 C C . ILE A 1 122 ? -2.296 0.787 -6.015 1.00 83.62 122 ILE A C 1
ATOM 973 O O . ILE A 1 122 ? -2.193 -0.032 -6.935 1.00 83.62 122 ILE A O 1
ATOM 977 N N . VAL A 1 123 ? -2.711 2.035 -6.198 1.00 78.06 123 VAL A N 1
ATOM 978 C CA . VAL A 1 123 ? -3.246 2.514 -7.465 1.00 78.06 123 VAL A CA 1
ATOM 979 C C . VAL A 1 123 ? -2.407 3.653 -8.019 1.00 78.06 123 VAL A C 1
ATOM 981 O O . VAL A 1 123 ? -2.204 4.687 -7.385 1.00 78.06 123 VAL A O 1
ATOM 984 N N . PHE A 1 124 ? -1.986 3.448 -9.258 1.00 80.88 124 PHE A N 1
ATOM 985 C CA . PHE A 1 124 ? -1.358 4.419 -10.138 1.00 80.88 124 PHE A CA 1
ATOM 986 C C . PHE A 1 124 ? -2.386 4.912 -11.163 1.00 80.88 124 PHE A C 1
ATOM 988 O O . PHE A 1 124 ? -3.475 4.348 -11.271 1.00 80.88 124 PHE A O 1
ATOM 995 N N . GLN A 1 125 ? -2.046 5.931 -11.960 1.00 77.88 125 GLN A N 1
ATOM 996 C CA . GLN A 1 125 ? -2.980 6.535 -12.927 1.00 77.88 125 GLN A CA 1
ATOM 997 C C . GLN A 1 125 ? -3.709 5.508 -13.817 1.00 77.88 125 GLN A C 1
ATOM 999 O O . GLN A 1 125 ? -4.913 5.637 -14.014 1.00 77.88 125 GLN A O 1
ATOM 1004 N N . ASN A 1 126 ? -3.004 4.474 -14.295 1.00 77.50 126 ASN A N 1
ATOM 1005 C CA . ASN A 1 126 ? -3.552 3.462 -15.211 1.00 77.50 126 ASN A CA 1
ATOM 1006 C C . ASN A 1 126 ? -3.428 2.015 -14.700 1.00 77.50 126 ASN A C 1
ATOM 1008 O O . ASN A 1 126 ? -3.775 1.082 -15.420 1.00 77.50 126 ASN A O 1
ATOM 1012 N N . GLU A 1 127 ? -2.911 1.797 -13.489 1.00 81.75 127 GLU A N 1
ATOM 1013 C CA . GLU A 1 127 ? -2.563 0.459 -12.994 1.00 81.75 127 GLU A CA 1
ATOM 1014 C 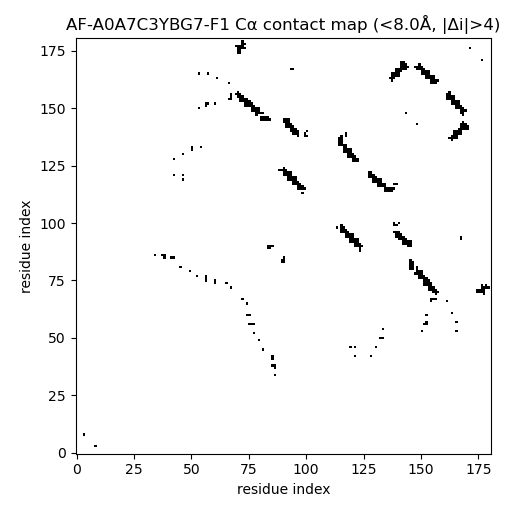C . GLU A 1 127 ? -2.994 0.282 -11.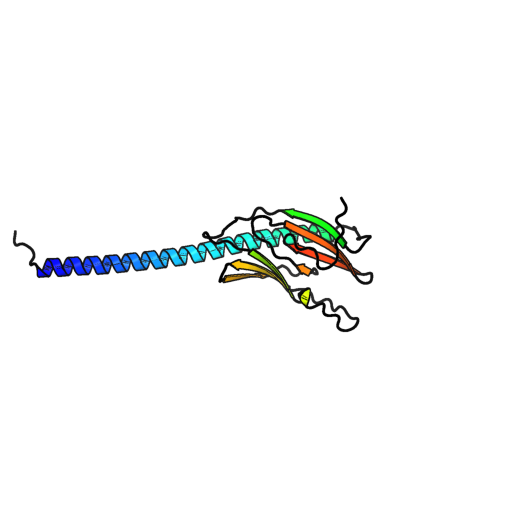537 1.00 81.75 127 GLU A C 1
ATOM 1016 O O . GLU A 1 127 ? -2.876 1.203 -10.729 1.00 81.75 127 GLU A O 1
ATOM 1021 N N . LYS A 1 128 ? -3.473 -0.917 -11.189 1.00 81.69 128 LYS A N 1
ATOM 1022 C CA . LYS A 1 128 ? -3.872 -1.282 -9.824 1.00 81.69 128 LYS A CA 1
ATOM 1023 C C . LYS A 1 128 ? -3.203 -2.586 -9.418 1.00 81.69 128 LYS A C 1
ATOM 1025 O O . LYS A 1 128 ? -3.302 -3.577 -10.138 1.00 81.69 128 LYS A O 1
ATOM 1030 N N . TYR A 1 129 ? -2.576 -2.587 -8.250 1.00 84.44 129 TYR A N 1
ATOM 1031 C CA . TYR A 1 129 ? -1.961 -3.765 -7.650 1.00 84.44 129 TYR A CA 1
ATOM 1032 C C . TYR A 1 129 ? -2.735 -4.145 -6.396 1.00 84.44 129 TYR A C 1
ATOM 1034 O O . TYR A 1 129 ? -2.906 -3.312 -5.510 1.00 84.44 129 TYR A O 1
ATOM 1042 N N . TYR A 1 130 ? -3.204 -5.388 -6.333 1.00 85.69 130 TYR A N 1
ATOM 1043 C CA . TYR A 1 130 ? -4.023 -5.889 -5.234 1.00 85.69 130 TYR A CA 1
ATOM 1044 C C . TYR A 1 130 ? -3.220 -6.836 -4.352 1.00 85.69 130 TYR A C 1
ATOM 1046 O O . TYR A 1 130 ? -2.561 -7.747 -4.854 1.00 85.69 130 TYR A O 1
ATOM 1054 N N . PHE A 1 131 ? -3.346 -6.648 -3.045 1.00 89.50 131 PHE A N 1
ATOM 1055 C CA . PHE A 1 131 ? -2.720 -7.476 -2.026 1.00 89.50 131 PHE A CA 1
ATOM 1056 C C . PHE A 1 131 ? -3.785 -7.926 -1.042 1.00 89.50 131 PHE A C 1
ATOM 1058 O O . PHE A 1 131 ? -4.544 -7.104 -0.530 1.00 89.50 131 PHE A O 1
ATOM 1065 N N . ASP A 1 132 ? -3.872 -9.231 -0.815 1.00 85.00 132 ASP A N 1
ATOM 1066 C CA . ASP A 1 132 ? -4.848 -9.786 0.114 1.00 85.00 132 ASP A CA 1
ATOM 1067 C C . ASP A 1 132 ? -4.397 -9.522 1.556 1.00 85.00 132 ASP A C 1
ATOM 1069 O O . ASP A 1 132 ? -3.227 -9.702 1.902 1.00 85.00 132 ASP A O 1
ATOM 1073 N N . LEU A 1 133 ? -5.334 -9.083 2.394 1.00 83.94 133 LEU A N 1
ATOM 1074 C CA . LEU A 1 133 ? -5.119 -8.947 3.828 1.00 83.94 133 LEU A CA 1
ATOM 1075 C C . LEU A 1 133 ? -5.302 -10.303 4.527 1.00 83.94 133 LEU A C 1
ATOM 1077 O O . LEU A 1 133 ? -6.041 -11.161 4.030 1.00 83.94 133 LEU A O 1
ATOM 1081 N N . PRO A 1 134 ? -4.671 -10.503 5.699 1.00 81.56 134 PRO A N 1
ATOM 1082 C CA . PRO A 1 134 ? -4.977 -11.640 6.554 1.00 81.56 134 PRO A CA 1
ATOM 1083 C C . PRO A 1 134 ? -6.471 -11.672 6.885 1.00 81.56 134 PRO A C 1
ATOM 1085 O O . PRO A 1 134 ? -7.119 -10.629 6.995 1.00 81.56 134 PRO A O 1
ATOM 1088 N N . ILE A 1 135 ? -7.016 -12.874 7.070 1.00 77.31 135 ILE A N 1
ATOM 1089 C CA . ILE A 1 135 ? -8.414 -13.039 7.471 1.00 77.31 135 ILE A CA 1
ATOM 1090 C C . ILE A 1 135 ? -8.547 -12.537 8.911 1.00 77.31 135 ILE A C 1
ATOM 1092 O O . ILE A 1 135 ? -8.076 -13.183 9.845 1.00 77.31 135 ILE A O 1
ATOM 1096 N N . MET A 1 136 ? -9.181 -11.380 9.073 1.00 73.94 136 MET A N 1
ATOM 1097 C CA . MET A 1 136 ? -9.469 -10.753 10.359 1.00 73.94 136 MET A CA 1
ATOM 1098 C C . MET A 1 136 ? -10.972 -10.450 10.431 1.00 73.94 136 MET A C 1
ATOM 1100 O O . MET A 1 136 ? -11.550 -10.054 9.416 1.00 73.94 136 MET A O 1
ATOM 1104 N N . PRO A 1 137 ? -11.625 -10.605 11.595 1.00 72.38 137 PRO A N 1
ATOM 1105 C CA . PRO A 1 137 ? -13.041 -10.290 11.788 1.00 72.38 137 PRO A CA 1
ATOM 1106 C C . PRO A 1 137 ? -13.264 -8.772 11.929 1.00 72.38 137 PRO A C 1
ATOM 1108 O O . PRO A 1 137 ? -13.927 -8.312 12.852 1.00 72.38 137 PRO A O 1
ATOM 1111 N N . ILE A 1 138 ? -12.663 -7.978 11.042 1.00 73.31 138 ILE A N 1
ATOM 1112 C CA . ILE A 1 138 ? -12.721 -6.515 11.068 1.00 73.31 138 ILE A CA 1
ATOM 1113 C C . ILE A 1 138 ? -12.961 -5.975 9.669 1.00 73.31 138 ILE A C 1
ATOM 1115 O O . ILE A 1 138 ? -12.603 -6.583 8.659 1.00 73.31 138 ILE A O 1
ATOM 1119 N N . VAL A 1 139 ? -13.541 -4.785 9.619 1.00 74.81 139 VAL A N 1
ATOM 1120 C CA . VAL A 1 139 ? -13.794 -4.093 8.361 1.00 74.81 139 VAL A CA 1
ATOM 1121 C C . VAL A 1 139 ? -12.642 -3.142 8.054 1.00 74.81 139 VAL A C 1
ATOM 1123 O O . VAL A 1 139 ? -12.185 -2.410 8.932 1.00 74.81 139 VAL A O 1
ATOM 1126 N N . PHE A 1 140 ? -12.201 -3.124 6.797 1.00 74.50 140 PHE A N 1
ATOM 1127 C CA . PHE A 1 140 ? -11.192 -2.191 6.294 1.00 74.50 140 PHE A CA 1
ATOM 1128 C C . PHE A 1 140 ? -11.853 -1.089 5.471 1.00 74.50 140 PHE A C 1
ATOM 1130 O O . PHE A 1 140 ? -12.672 -1.383 4.593 1.00 74.50 140 PHE A O 1
ATOM 1137 N N . GLN A 1 141 ? -11.479 0.160 5.733 1.00 73.50 141 GLN A N 1
ATOM 1138 C CA . GLN A 1 141 ? -11.954 1.324 4.992 1.00 73.50 141 GLN A CA 1
ATOM 1139 C C . GLN A 1 141 ? -10.858 2.366 4.833 1.00 73.50 141 GLN A C 1
ATOM 1141 O O . GLN A 1 141 ? -9.921 2.425 5.627 1.00 73.50 141 GLN A O 1
ATOM 1146 N N . GLY A 1 142 ? -10.996 3.211 3.820 1.00 70.88 142 GLY A N 1
ATOM 1147 C CA . GLY A 1 142 ? -10.129 4.364 3.666 1.00 70.88 142 GLY A CA 1
ATOM 1148 C C . GLY A 1 142 ? -9.380 4.416 2.350 1.00 70.88 142 GLY A C 1
ATOM 1149 O O . GLY A 1 142 ? -9.140 3.414 1.671 1.00 70.88 142 GLY A O 1
ATOM 1150 N N . ARG A 1 143 ? -9.001 5.640 2.009 1.00 76.75 143 ARG A N 1
ATOM 1151 C CA . ARG A 1 143 ? -8.158 5.960 0.869 1.00 76.75 143 ARG A CA 1
ATOM 1152 C C . ARG A 1 143 ? -7.244 7.092 1.284 1.00 76.75 143 ARG A C 1
ATOM 1154 O O . ARG A 1 143 ? -7.717 8.079 1.841 1.00 76.75 143 ARG A O 1
ATOM 1161 N N . THR A 1 144 ? -5.962 6.961 0.986 1.00 77.94 144 THR A N 1
ATOM 1162 C CA . THR A 1 144 ? -4.992 8.004 1.309 1.00 77.94 144 THR A CA 1
ATOM 1163 C C . THR A 1 144 ? -3.868 8.068 0.290 1.00 77.94 144 THR A C 1
ATOM 1165 O O . THR A 1 144 ? -3.614 7.113 -0.450 1.00 77.94 144 THR A O 1
ATOM 1168 N N . THR A 1 145 ? -3.216 9.220 0.238 1.00 78.00 145 THR A N 1
ATOM 1169 C CA . THR A 1 145 ? -1.962 9.417 -0.485 1.00 78.00 145 THR A CA 1
ATOM 1170 C C . THR A 1 145 ? -0.786 9.019 0.408 1.00 78.00 145 THR A C 1
ATOM 1172 O O . THR A 1 145 ? -0.923 8.836 1.617 1.00 78.00 145 THR A O 1
ATOM 1175 N N . SER A 1 146 ? 0.389 8.867 -0.189 1.00 74.25 146 SER A N 1
ATOM 1176 C CA . SER A 1 146 ? 1.630 8.544 0.524 1.00 74.25 146 SER A CA 1
ATOM 1177 C C . SER A 1 146 ? 2.090 9.623 1.512 1.00 74.25 146 SER A C 1
ATOM 1179 O O . SER A 1 146 ? 2.781 9.298 2.468 1.00 74.25 146 SER A O 1
ATOM 1181 N N . GLU A 1 147 ? 1.719 10.889 1.295 1.00 72.12 147 GLU A N 1
ATOM 1182 C CA . GLU A 1 147 ? 2.188 12.032 2.099 1.00 72.12 147 GLU A CA 1
ATOM 1183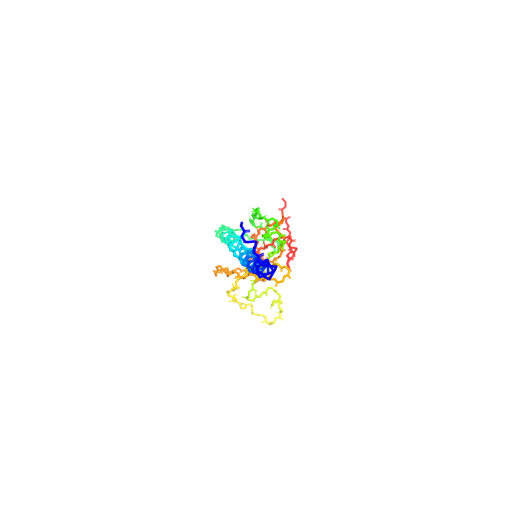 C C . GLU A 1 147 ? 1.654 12.001 3.543 1.00 72.12 147 GLU A C 1
ATOM 1185 O O . GLU A 1 147 ? 2.352 12.388 4.480 1.00 72.12 147 GLU A O 1
ATOM 1190 N N . GLU A 1 148 ? 0.438 11.485 3.746 1.00 69.62 148 GLU A N 1
ATOM 1191 C CA . GLU A 1 148 ? -0.234 11.449 5.051 1.00 69.62 148 GLU A CA 1
ATOM 1192 C C . GLU A 1 148 ? -0.834 10.063 5.326 1.00 69.62 148 GLU A C 1
ATOM 1194 O O . GLU A 1 148 ? -2.026 9.885 5.601 1.00 69.62 148 GLU A O 1
ATOM 1199 N N . PHE A 1 149 ? 0.011 9.033 5.236 1.00 80.38 149 PHE A N 1
ATOM 1200 C CA . PHE A 1 149 ? -0.418 7.663 5.482 1.00 80.38 149 PHE A CA 1
ATOM 1201 C C . PHE A 1 149 ? -0.533 7.362 6.985 1.00 80.38 149 PHE A C 1
ATOM 1203 O O . PHE A 1 149 ? 0.443 7.058 7.674 1.00 80.38 149 PHE A O 1
ATOM 1210 N N . LYS A 1 150 ? -1.765 7.429 7.493 1.00 86.19 150 LYS A N 1
ATOM 1211 C CA . LYS A 1 150 ? -2.131 7.017 8.854 1.00 86.19 150 LYS A CA 1
ATOM 1212 C C . LYS A 1 150 ? -3.004 5.770 8.803 1.00 86.19 150 LYS A C 1
ATOM 1214 O O . LYS A 1 150 ? -3.933 5.702 7.998 1.00 86.19 150 LYS A O 1
ATOM 1219 N N . ILE A 1 151 ? -2.736 4.820 9.689 1.00 87.44 151 ILE A N 1
ATOM 1220 C CA . ILE A 1 151 ? -3.602 3.672 9.950 1.00 87.44 151 ILE A CA 1
ATOM 1221 C C . ILE A 1 151 ? -4.168 3.824 11.353 1.00 87.44 151 ILE A C 1
ATOM 1223 O O . ILE A 1 151 ? -3.419 3.989 12.316 1.00 87.44 151 ILE A O 1
ATOM 1227 N N . LYS A 1 152 ? -5.488 3.749 11.475 1.00 87.00 152 LYS A N 1
ATOM 1228 C CA . LYS A 1 152 ? -6.189 3.861 12.752 1.00 87.00 152 LYS A CA 1
ATOM 1229 C C . LYS A 1 152 ? -6.959 2.586 13.034 1.00 87.00 152 LYS A C 1
ATOM 1231 O O . LYS A 1 152 ? -7.670 2.086 12.164 1.00 87.00 152 LYS A O 1
ATOM 1236 N N . TYR A 1 153 ? -6.837 2.091 14.256 1.00 86.94 153 TYR A N 1
ATOM 1237 C CA . TYR A 1 153 ? -7.729 1.081 14.800 1.00 86.94 153 TYR A CA 1
ATOM 1238 C C . TYR A 1 153 ? -8.854 1.786 15.543 1.00 86.94 153 TYR A C 1
ATOM 1240 O O . TYR A 1 153 ? -8.609 2.473 16.541 1.00 86.94 153 TYR A O 1
ATOM 1248 N N . A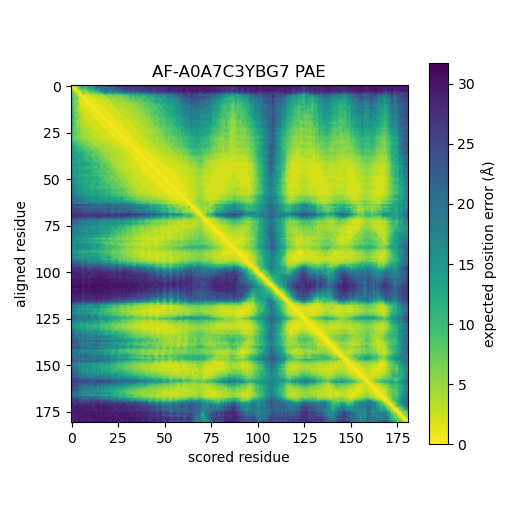LA A 1 154 ? -10.080 1.612 15.068 1.00 83.69 154 ALA A N 1
ATOM 1249 C CA . ALA A 1 154 ? -11.255 2.188 15.688 1.00 83.69 154 ALA A CA 1
ATOM 1250 C C . ALA A 1 154 ? -12.245 1.099 16.086 1.00 83.69 154 ALA A C 1
ATOM 1252 O O . ALA A 1 154 ? -12.378 0.066 15.432 1.00 83.69 154 ALA A O 1
ATOM 1253 N N . ARG A 1 155 ? -12.958 1.371 17.169 1.00 82.75 155 ARG A N 1
ATOM 1254 C CA . ARG A 1 155 ? -14.005 0.522 17.711 1.00 82.75 155 ARG A CA 1
ATOM 1255 C C . ARG A 1 155 ? -15.292 1.315 17.764 1.00 82.75 155 ARG A C 1
ATOM 1257 O O . ARG A 1 155 ? -15.283 2.447 18.236 1.00 82.75 155 ARG A O 1
ATOM 1264 N N . TYR A 1 156 ? -16.392 0.740 17.307 1.00 77.69 156 TYR A N 1
ATOM 1265 C CA . TYR A 1 156 ? -17.700 1.381 17.298 1.00 77.69 156 TYR A CA 1
ATOM 1266 C C . TYR A 1 156 ? -18.773 0.472 17.884 1.00 77.69 156 TYR A C 1
ATOM 1268 O O . TYR A 1 156 ? -18.614 -0.746 17.940 1.00 77.69 156 TYR A O 1
ATOM 1276 N N . ARG A 1 157 ? -19.857 1.077 18.366 1.00 72.19 157 ARG A N 1
ATOM 1277 C CA . ARG A 1 157 ? -21.035 0.377 18.866 1.00 72.19 157 ARG A CA 1
ATOM 1278 C C . ARG A 1 157 ? -22.163 0.508 17.850 1.00 72.19 157 ARG A C 1
ATOM 1280 O O . ARG A 1 157 ? -22.510 1.619 17.461 1.00 72.19 157 ARG A O 1
ATOM 1287 N N . LEU A 1 158 ? -22.746 -0.620 17.465 1.00 71.88 158 LEU A N 1
ATOM 1288 C CA . LEU A 1 158 ? -23.930 -0.697 16.612 1.00 71.88 158 LEU A CA 1
ATOM 1289 C C . LEU A 1 158 ? -24.909 -1.681 17.259 1.00 71.88 158 LEU A C 1
ATOM 1291 O O . LEU A 1 158 ? -24.526 -2.815 17.516 1.00 71.88 158 LEU A O 1
ATOM 1295 N N . ASP A 1 159 ? -26.130 -1.242 17.574 1.00 66.75 159 ASP A N 1
ATOM 1296 C CA . ASP A 1 159 ? -27.206 -2.095 18.114 1.00 66.75 159 ASP A CA 1
ATOM 1297 C C . ASP A 1 159 ? -26.788 -2.996 19.302 1.00 66.75 159 ASP A C 1
ATOM 1299 O O . ASP A 1 159 ? -27.103 -4.180 19.352 1.00 66.75 159 ASP A O 1
ATOM 1303 N N . ASN A 1 160 ? -26.073 -2.421 20.282 1.00 67.00 160 ASN A N 1
ATOM 1304 C CA . ASN A 1 160 ? -25.467 -3.088 21.455 1.00 67.00 160 ASN A CA 1
ATOM 1305 C C . ASN A 1 160 ? -24.291 -4.046 21.184 1.00 67.00 160 ASN A C 1
ATOM 1307 O O . ASN A 1 160 ? -23.709 -4.556 22.143 1.00 67.00 160 ASN A O 1
ATOM 1311 N N . GLU A 1 161 ? -23.863 -4.223 19.936 1.00 72.44 161 GLU A N 1
ATOM 1312 C CA . GLU A 1 161 ? -22.638 -4.947 19.592 1.00 72.44 161 GLU A CA 1
ATOM 1313 C C . GLU A 1 161 ? -21.448 -3.996 19.455 1.00 72.44 161 GLU A C 1
ATOM 1315 O O . GLU A 1 161 ? -21.572 -2.863 18.983 1.00 72.44 161 GLU A O 1
ATOM 1320 N N . VAL A 1 162 ? -20.271 -4.468 19.864 1.00 76.75 162 VAL A N 1
ATOM 1321 C CA . VAL A 1 162 ? -18.999 -3.765 19.687 1.00 76.75 162 VAL A CA 1
ATOM 1322 C C . VAL A 1 162 ? -18.315 -4.322 18.446 1.00 76.75 162 VAL A C 1
ATOM 1324 O O . VAL A 1 162 ? -18.106 -5.527 18.345 1.00 76.75 162 VAL A O 1
ATOM 1327 N N . LYS A 1 163 ? -17.961 -3.443 17.510 1.00 78.38 163 LYS A N 1
ATOM 1328 C CA . LYS A 1 163 ? -17.330 -3.798 16.240 1.00 78.38 163 LYS A CA 1
ATOM 1329 C C . LYS A 1 163 ? -16.023 -3.053 16.057 1.00 78.38 163 LYS A C 1
ATOM 1331 O O . LYS A 1 163 ? -15.904 -1.886 16.423 1.00 78.38 163 LYS A O 1
ATOM 1336 N N . ASP A 1 164 ? -15.071 -3.735 15.438 1.00 80.56 164 ASP A N 1
ATOM 1337 C CA . ASP A 1 164 ? -13.727 -3.227 15.202 1.00 80.56 164 ASP A CA 1
ATOM 1338 C C . ASP A 1 164 ? -13.501 -2.952 13.709 1.00 80.56 164 ASP A C 1
ATOM 1340 O O . ASP A 1 164 ? -13.999 -3.655 12.822 1.00 80.56 164 ASP A O 1
ATOM 1344 N N . THR A 1 165 ? -12.763 -1.884 13.416 1.00 79.19 165 THR A N 1
ATOM 1345 C CA . THR A 1 165 ? -12.453 -1.459 12.052 1.00 79.19 165 THR A CA 1
ATOM 1346 C C . THR A 1 165 ? -11.058 -0.859 11.958 1.00 79.19 165 THR A C 1
ATOM 1348 O O . THR A 1 165 ? -10.560 -0.225 12.890 1.00 79.19 165 THR A O 1
ATOM 1351 N N . ILE A 1 166 ? -10.430 -1.055 10.802 1.00 84.31 166 ILE A N 1
ATOM 1352 C CA . ILE A 1 166 ? -9.177 -0.406 10.441 1.00 84.31 166 ILE A CA 1
ATOM 1353 C C . ILE A 1 166 ? -9.431 0.625 9.354 1.00 84.31 166 ILE A C 1
ATOM 1355 O O . ILE A 1 166 ? -10.068 0.350 8.334 1.00 84.31 166 ILE A O 1
ATOM 1359 N N . ILE A 1 167 ? -8.903 1.819 9.596 1.00 81.00 167 ILE A N 1
ATOM 1360 C CA . ILE A 1 167 ? -9.148 3.014 8.801 1.00 81.00 167 ILE A CA 1
ATOM 1361 C C . ILE A 1 167 ? -7.822 3.516 8.260 1.00 81.00 167 ILE A C 1
ATOM 1363 O O . ILE A 1 167 ? -6.877 3.723 9.018 1.00 81.00 167 ILE A O 1
ATOM 1367 N N . ILE A 1 168 ? -7.760 3.709 6.948 1.00 81.44 168 ILE A N 1
ATOM 1368 C CA . ILE A 1 168 ? -6.586 4.225 6.252 1.00 81.44 168 ILE A CA 1
ATOM 1369 C C . ILE A 1 168 ? -6.843 5.671 5.811 1.00 81.44 168 ILE A C 1
ATOM 1371 O O . ILE A 1 168 ? -7.783 5.953 5.065 1.00 81.44 168 ILE A O 1
ATOM 1375 N N . GLY A 1 169 ? -5.969 6.586 6.226 1.00 74.19 169 GLY A N 1
ATOM 137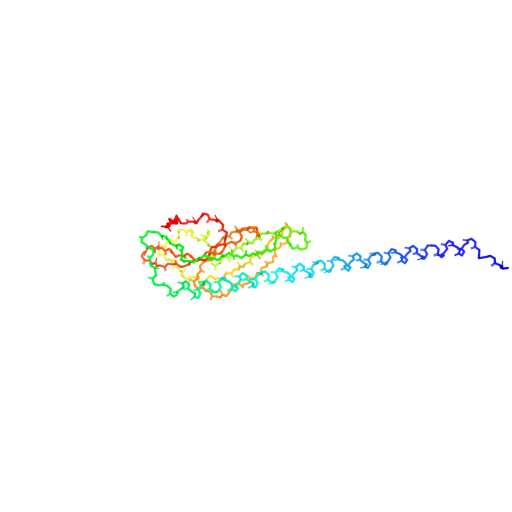6 C CA . GLY A 1 169 ? -6.027 8.004 5.874 1.00 74.19 169 GLY A CA 1
ATOM 1377 C C . GLY A 1 169 ? -6.927 8.855 6.761 1.00 74.19 169 GLY A C 1
ATOM 1378 O O . GLY A 1 169 ? -7.256 8.501 7.892 1.00 74.19 169 GLY A O 1
ATOM 1379 N N . GLU A 1 170 ? -7.320 10.007 6.218 1.00 61.41 170 GLU A N 1
ATOM 1380 C CA . GLU A 1 170 ? -8.112 11.027 6.915 1.00 61.41 170 GLU A CA 1
ATOM 1381 C C . GLU A 1 170 ? -9.619 10.944 6.636 1.00 61.41 170 GLU A C 1
ATOM 1383 O O . GLU A 1 170 ? -10.339 11.926 6.827 1.00 61.41 170 GLU A O 1
ATOM 1388 N N . GLN A 1 171 ? -10.137 9.802 6.165 1.00 53.53 171 GLN A N 1
ATOM 1389 C CA . GLN A 1 171 ? -11.581 9.692 5.955 1.00 53.53 171 GLN A CA 1
ATOM 1390 C C . GLN A 1 171 ? -12.330 10.008 7.254 1.00 53.53 171 GLN A C 1
ATOM 1392 O O . GLN A 1 171 ? -12.163 9.330 8.268 1.00 53.53 171 GLN A O 1
ATOM 1397 N N . LYS A 1 172 ? -13.193 11.034 7.190 1.00 41.84 172 LYS A N 1
ATOM 1398 C CA . LYS A 1 172 ? -14.295 11.189 8.136 1.00 41.84 172 LYS A CA 1
ATOM 1399 C C . LYS A 1 172 ? -15.101 9.907 8.054 1.00 41.84 172 LYS A C 1
ATOM 1401 O O . LYS A 1 172 ? -15.643 9.557 7.009 1.00 41.84 172 LYS A O 1
ATOM 1406 N N . ASN A 1 173 ? -15.057 9.190 9.152 1.00 41.47 173 ASN A N 1
ATOM 1407 C CA . ASN A 1 173 ? -15.680 7.904 9.343 1.00 41.47 173 ASN A CA 1
ATOM 1408 C C . ASN A 1 173 ? -17.134 7.907 8.861 1.00 41.47 173 ASN A C 1
ATOM 1410 O O . ASN A 1 173 ? -17.851 8.887 9.047 1.00 41.47 173 ASN A O 1
ATOM 1414 N N . LEU A 1 174 ? -17.584 6.792 8.283 1.00 42.06 174 LEU A N 1
ATOM 1415 C CA . LEU A 1 174 ? -18.984 6.610 7.874 1.00 42.06 174 LEU A CA 1
ATOM 1416 C C . LEU A 1 174 ? -19.965 6.610 9.068 1.00 42.06 174 LEU A C 1
ATOM 1418 O O . LEU A 1 174 ? -21.173 6.681 8.871 1.00 42.06 174 LEU A O 1
ATOM 1422 N N . ILE A 1 175 ? -19.441 6.562 10.296 1.00 41.72 175 ILE A N 1
ATOM 1423 C CA . ILE A 1 175 ? -20.155 6.711 11.566 1.00 41.72 175 ILE A CA 1
ATOM 1424 C C . ILE A 1 175 ? -19.418 7.816 12.328 1.00 41.72 175 ILE A C 1
ATOM 1426 O O . ILE A 1 175 ? -18.205 7.705 12.475 1.00 41.72 175 ILE A O 1
ATOM 1430 N N . ASP A 1 176 ? -20.106 8.875 12.769 1.00 30.86 176 ASP A N 1
ATOM 1431 C CA . ASP A 1 176 ? -19.488 10.004 13.487 1.00 30.86 176 ASP A CA 1
ATOM 1432 C C . ASP A 1 176 ? -18.606 9.493 14.642 1.00 30.86 176 ASP A C 1
ATOM 1434 O O . ASP A 1 176 ? -19.093 8.856 15.583 1.00 30.86 176 ASP A O 1
ATOM 1438 N N . ILE A 1 177 ? -17.297 9.744 14.543 1.00 39.81 177 ILE A N 1
ATOM 1439 C CA . ILE A 1 177 ? -16.320 9.408 15.585 1.00 39.81 177 ILE A CA 1
ATOM 1440 C C . ILE A 1 177 ? -15.946 10.698 16.282 1.00 39.81 177 ILE A C 1
ATOM 1442 O O . ILE A 1 177 ? -15.259 11.548 15.712 1.00 39.81 177 ILE A O 1
ATOM 1446 N N . GLU A 1 178 ? -16.399 10.830 17.523 1.00 34.16 178 GLU A N 1
ATOM 1447 C CA . GLU A 1 178 ? -15.909 11.858 18.426 1.00 34.16 178 GLU A CA 1
ATOM 1448 C C . GLU A 1 178 ? -14.491 11.473 18.862 1.00 34.16 178 GLU A C 1
ATOM 1450 O O . GLU A 1 178 ? -14.257 10.440 19.491 1.00 34.16 178 GLU A O 1
ATOM 1455 N N . VAL A 1 179 ? -13.515 12.299 18.489 1.00 31.95 179 VAL A N 1
ATOM 1456 C CA . VAL A 1 179 ? -12.144 12.185 18.991 1.00 31.95 179 VAL A CA 1
ATOM 1457 C C . VAL A 1 179 ? -12.129 12.786 20.395 1.00 31.95 179 VAL A C 1
ATOM 1459 O O . VAL A 1 179 ? -12.289 13.997 20.540 1.00 31.95 179 VAL A O 1
ATOM 1462 N N . LEU A 1 180 ? -11.952 11.960 21.428 1.00 30.86 180 LEU A N 1
ATOM 1463 C CA . LEU A 1 180 ? -11.679 12.460 22.777 1.00 30.86 180 LEU A CA 1
ATOM 1464 C C . LEU A 1 180 ? -10.220 12.943 22.833 1.00 30.86 180 LEU A C 1
ATOM 1466 O O . LEU A 1 180 ? -9.305 12.153 22.598 1.00 30.86 180 LEU A O 1
ATOM 1470 N N . GLN A 1 181 ? -10.043 14.247 23.073 1.00 31.33 181 GLN A N 1
ATOM 1471 C CA . GLN A 1 181 ? -8.755 14.890 23.373 1.00 31.33 181 GLN A CA 1
ATOM 1472 C C . GLN A 1 181 ? -8.300 14.595 24.801 1.00 31.33 181 GLN A C 1
ATOM 1474 O O . GLN A 1 181 ? -9.175 14.541 25.696 1.00 31.33 181 GLN A O 1
#

pLDDT: mean 75.78, std 18.52, range [29.06, 95.69]

Mean predicted aligned error: 11.28 Å

Nearest PDB structures (foldseek):
  6rp8-assembly1_c  TM=1.734E-01  e=6.960E-02  Homo sapiens
  4r83-assembly2_B  TM=2.220E-01  e=6.353E-01  Photobacterium damselae
  9axp-assembly2_H  TM=2.177E-01  e=1.205E+00  Mus musculus
  4s1d-assembly2_C  TM=2.063E-01  e=2.884E+00  Mus musculus

Solvent-accessible surface area (backbone atoms only — not comparable to full-atom values): 10384 Å² total; per-residue (Å²): 130,89,74,78,50,74,66,54,53,52,52,52,52,54,51,52,50,52,52,49,53,52,51,51,51,50,52,51,53,50,51,54,52,50,48,52,51,52,36,53,50,53,51,51,51,53,49,49,55,52,52,52,50,53,49,52,44,47,66,54,52,74,71,50,94,76,72,57,90,59,55,17,34,76,78,43,76,47,76,54,92,48,70,64,50,56,85,84,38,61,47,35,41,35,40,42,24,39,77,33,79,90,64,72,62,92,68,75,102,60,88,75,85,64,73,19,59,29,30,41,34,47,35,42,96,88,47,76,47,79,43,81,47,76,89,43,91,41,49,41,38,35,53,29,46,33,87,60,34,33,44,31,36,33,38,32,55,56,97,92,41,81,46,49,32,41,37,32,31,81,61,78,56,100,58,78,60,64,81,85,128

Foldseek 3Di:
DPDDDPVRVVVVVVVVVVVVVVVVVVVVVVVVVVLVVQLVVLVVVVQVVVLVVVVVQCVVVVPDPDDDPPFKEWPDKDWDQRDCDGSNFWKKKWKAWVVAPVPPPDDDDDDPQDQTFIWMWIDTPPDIDIDTHPRDSEHEGEMGTNVTWMKIWMWGDDPNDIGIYIYTGDDCDPIHYDYDD

Sequence (181 aa):
MKGASLITFIVIISLSFIFLLFITFILYRYSENTKKNLKEQATRQIAFEIISEITNLYEKGSKMDLIPLNNSITLLESKLDLPEKISGEPYYIEAISSPGLLNYIVVNDSLKEEYGKGKIAIVFQNEKYYFDLPIMPIVFQGRTTSEEFKIKYARYRLDNEVKDTIIIGEQKNLIDIEVLQ